Protein AF-A0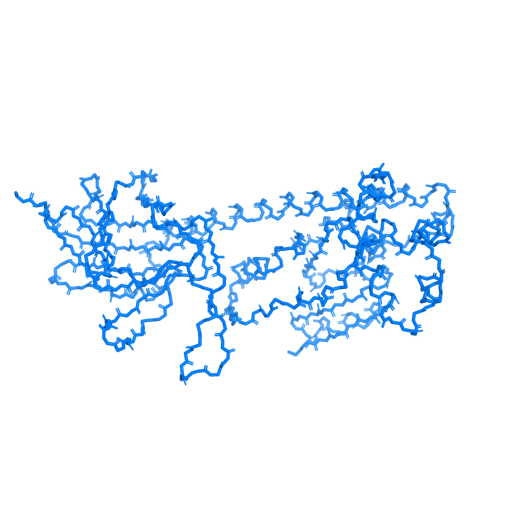A947GKX0-F1 (afdb_monomer_lite)

Secondary structure (DSSP, 8-state):
---EEEE--HHHHHHHHHH-S--EEEE-SSGGGG--SS--EEEE--HHHHHHHHHHHHHH-TTSTTHHHHHHS-HHHHHHH-HHHHTTHHHHHHHHTT-PPPTTTTSTTHHHHHHHHHHHHHHTT-SEEEEGGGHHHHHHHHHHHHT----S-------------HHHHHHHHHHHT-GGGGHHHHHHHHHHHHHHHHHHHHHHHHHHHHHHH-SS-----EEEEEETTEEEEE-SSBPPPEEETTTEEEEEE-SSSEEEEEEE--TTEEEEEEEEEEESSS-GGG-EEEETTT-PBPPEEEEEETTEEEEEEE-TTS-SEEEEEEE-S---EE----TTSTT--EE-SEEEEEEEEEEPP-

pLDDT: mean 77.97, std 17.13, range [30.53, 97.19]

Sequence (362 aa):
MQGDISTSKLADVQRLARTKRFISAHVEGPVLGSVDLFDVACLVREPVDQIVSSFVHILREPTNPLHALVNTLPFDDVFRLAPEWFFNHQSRYLVGAYYSMSPVEACAPNHDRFLYDNLYPAMDRIRWLAPTKDQGDLACFIAIELGLEIETDVPCANVSPLVESANLDSMRDWLRGRPYLYALDSIAHMEATARFQALKTSVLASSMKRNAATKTSRLPAKTAFSQGEQRILLGDSWWPPIVTPGWGIEYRAGPHAVSTVHFRRNRDDRWLAFDVAFVAGNDLNEMKYVLSDDYSYLKFRVQSVDGKVSVWIDLGSASLEGSIVICSPRIYPLSVFNNDYLHSNVRVAFSTGNWRFEPEPQ

Foldseek 3Di:
DEDEDPDADLVVVVVCLVPDPDYDYQHAAQNVQPDPSDAAADAAEDQLVQLLVQLVVLCVDPPDPCNVVSVPDQVVVSCVVCVVSRALVVLCSQQRNRDDDDPVCVDPPNVVVSSVVRSVVSVVSHPAFAYPVCVLVSVVLVCLVVVHDDPNPPDPPPCPPDPPDPSSVVSSVVCVVPCVSHVSSVVSNVVSHVVNVVSVVVSVVVVLVCVVVPPPDDPPFCWQDDDPQKTKTWDPQKDDWDQDPPFGTKIFGDPDQKTKIKIAADPQFFKWKWKWPDFPPDDPVQKWKAWSPPRDTWDKDWDADPNIIMIITTCPVPDNTGMIMIGHPDWDFDQDPDPPDPDDTDTTRTMIHDTDTDGDDD

Radius of gyration: 25.87 Å; chains: 1; bounding box: 64×45×70 Å

Structure (mmCIF, N/CA/C/O backbone):
data_AF-A0A947GKX0-F1
#
_entry.id   AF-A0A947GKX0-F1
#
loop_
_atom_site.group_PDB
_atom_site.id
_atom_site.type_symbol
_atom_site.label_atom_id
_atom_site.label_alt_id
_atom_site.label_comp_id
_atom_site.label_asym_id
_atom_site.label_entity_id
_atom_site.label_seq_id
_atom_site.pdbx_PDB_ins_code
_atom_site.Cartn_x
_atom_site.Cartn_y
_atom_site.Cartn_z
_atom_site.occupancy
_atom_site.B_iso_or_equiv
_atom_site.auth_seq_id
_atom_site.auth_comp_id
_atom_site.auth_asym_id
_atom_site.auth_atom_id
_atom_site.pdbx_PDB_model_num
ATOM 1 N N . MET A 1 1 ? 18.788 -0.236 12.294 1.00 33.50 1 MET A N 1
ATOM 2 C CA . MET A 1 1 ? 19.945 0.041 11.407 1.00 33.50 1 MET A CA 1
ATOM 3 C C . MET A 1 1 ? 19.643 -0.487 10.011 1.00 33.50 1 MET A C 1
ATOM 5 O O . MET A 1 1 ? 19.829 -1.676 9.771 1.00 33.50 1 MET A O 1
ATOM 9 N N . GLN A 1 2 ? 19.137 0.388 9.143 1.00 30.53 2 GLN A N 1
ATOM 10 C CA . GLN A 1 2 ? 18.825 0.132 7.733 1.00 30.53 2 GLN A CA 1
ATOM 11 C C . GLN A 1 2 ? 20.122 -0.125 6.947 1.00 30.53 2 GLN A C 1
ATOM 13 O O . GLN A 1 2 ? 21.142 0.508 7.216 1.00 30.53 2 GLN A O 1
ATOM 18 N N . GLY A 1 3 ? 20.110 -1.103 6.046 1.00 33.06 3 GLY A N 1
ATOM 19 C CA . GLY A 1 3 ? 21.104 -1.232 4.984 1.00 33.06 3 GLY A CA 1
ATOM 20 C C . GLY A 1 3 ? 20.393 -0.922 3.678 1.00 33.06 3 GLY A C 1
ATOM 21 O O . GLY A 1 3 ? 19.357 -1.532 3.428 1.00 33.06 3 GLY A O 1
ATOM 22 N N . ASP A 1 4 ? 20.906 0.049 2.932 1.00 39.59 4 ASP A N 1
ATOM 23 C CA . ASP A 1 4 ? 20.515 0.294 1.548 1.00 39.59 4 ASP A CA 1
ATOM 24 C C . ASP A 1 4 ? 21.414 -0.560 0.655 1.00 39.59 4 ASP A C 1
ATOM 26 O O . ASP A 1 4 ? 22.623 -0.663 0.904 1.00 39.59 4 ASP A O 1
ATOM 30 N N . ILE A 1 5 ? 20.829 -1.226 -0.332 1.00 50.34 5 ILE A N 1
ATOM 31 C CA . ILE A 1 5 ? 21.602 -1.985 -1.300 1.00 50.34 5 ILE A CA 1
ATOM 32 C C . ILE A 1 5 ? 21.024 -1.803 -2.698 1.00 50.34 5 ILE A C 1
ATOM 34 O O . ILE A 1 5 ? 19.880 -2.173 -2.951 1.00 50.34 5 ILE A O 1
ATOM 38 N N . SER A 1 6 ? 21.886 -1.393 -3.620 1.00 55.59 6 SER A N 1
ATOM 39 C CA . SER A 1 6 ? 21.785 -1.745 -5.035 1.00 55.59 6 SER A CA 1
ATOM 40 C C . SER A 1 6 ? 22.816 -2.850 -5.297 1.00 55.59 6 SER A C 1
ATOM 42 O O . SER A 1 6 ? 24.005 -2.564 -5.421 1.00 55.59 6 SER A O 1
ATOM 44 N N . THR A 1 7 ? 22.427 -4.132 -5.243 1.00 55.03 7 THR A N 1
ATOM 45 C CA . THR A 1 7 ? 23.355 -5.269 -5.450 1.00 55.03 7 THR A CA 1
ATOM 46 C C . THR A 1 7 ? 22.713 -6.337 -6.308 1.00 55.03 7 THR A C 1
ATOM 48 O O . THR A 1 7 ? 21.540 -6.667 -6.146 1.00 55.03 7 THR A O 1
ATOM 51 N N . SER A 1 8 ? 23.543 -6.928 -7.158 1.00 59.84 8 SER A N 1
ATOM 52 C CA . SER A 1 8 ? 23.240 -8.111 -7.954 1.00 59.84 8 SER A CA 1
ATOM 53 C C . SER A 1 8 ? 23.848 -9.396 -7.388 1.00 59.84 8 SER A C 1
ATOM 55 O O . SER A 1 8 ? 23.799 -10.453 -8.018 1.00 59.84 8 SER A O 1
ATOM 57 N N . LYS A 1 9 ? 24.445 -9.341 -6.185 1.00 75.44 9 LYS A N 1
ATOM 58 C CA . LYS A 1 9 ? 25.175 -10.469 -5.588 1.00 75.44 9 LYS A CA 1
ATOM 59 C C . LYS A 1 9 ? 24.405 -11.124 -4.445 1.00 75.44 9 LYS A C 1
ATOM 61 O O . LYS A 1 9 ? 24.227 -10.549 -3.372 1.00 75.44 9 LYS A O 1
ATOM 66 N N . LEU A 1 10 ? 24.093 -12.406 -4.627 1.00 75.06 10 LEU A N 1
ATOM 67 C CA . LEU A 1 10 ? 23.471 -13.272 -3.619 1.00 75.06 10 LEU A CA 1
ATOM 68 C C . LEU A 1 10 ? 24.212 -13.289 -2.274 1.00 75.06 10 LEU A C 1
ATOM 70 O O . LEU A 1 10 ? 23.582 -13.250 -1.220 1.00 75.06 10 LEU A O 1
ATOM 74 N N . ALA A 1 11 ? 25.546 -13.295 -2.298 1.00 80.00 11 ALA A N 1
ATOM 75 C CA . ALA A 1 11 ? 26.359 -13.319 -1.082 1.00 80.00 11 ALA A CA 1
ATOM 76 C C . ALA A 1 11 ? 26.146 -12.078 -0.192 1.00 80.00 11 ALA A C 1
ATOM 78 O O . ALA A 1 11 ? 26.164 -12.191 1.036 1.00 80.00 11 ALA A O 1
ATOM 79 N N . ASP A 1 12 ? 25.909 -10.905 -0.788 1.00 78.62 12 ASP A N 1
ATOM 80 C CA . ASP A 1 12 ? 25.655 -9.674 -0.035 1.00 78.62 12 ASP A CA 1
ATOM 81 C C . ASP A 1 12 ? 24.288 -9.704 0.638 1.00 78.62 12 ASP A C 1
ATOM 83 O O . ASP A 1 12 ? 24.177 -9.396 1.828 1.00 78.62 12 ASP A O 1
ATOM 87 N N . VAL A 1 13 ? 23.274 -10.162 -0.095 1.00 74.75 13 VAL A N 1
ATOM 88 C CA . VAL A 1 13 ? 21.921 -10.349 0.431 1.00 74.75 13 VAL A CA 1
ATOM 89 C C . VAL A 1 13 ? 21.920 -11.366 1.577 1.00 74.75 13 VAL A C 1
ATOM 91 O O . VAL A 1 13 ? 21.389 -11.081 2.649 1.00 74.75 13 VAL A O 1
ATOM 94 N N . GLN A 1 14 ? 22.606 -12.504 1.426 1.00 80.56 14 GLN A N 1
ATOM 95 C CA . GLN A 1 14 ? 22.738 -13.511 2.487 1.00 80.56 14 GLN A CA 1
ATOM 96 C C . GLN A 1 14 ? 23.487 -12.988 3.722 1.00 80.56 14 GLN A C 1
ATOM 98 O O . GLN A 1 14 ? 23.108 -13.283 4.857 1.00 80.56 14 GLN A O 1
ATOM 103 N N . ARG A 1 15 ? 24.554 -12.204 3.531 1.00 82.12 15 ARG A N 1
ATOM 104 C CA . ARG A 1 15 ? 25.298 -11.581 4.636 1.00 82.12 15 ARG A CA 1
ATOM 105 C C . ARG A 1 15 ? 24.426 -10.594 5.411 1.00 82.12 15 ARG A C 1
ATOM 107 O O . ARG A 1 15 ? 24.460 -10.580 6.643 1.00 82.12 15 ARG A O 1
ATOM 114 N N . LEU A 1 16 ? 23.648 -9.774 4.708 1.00 75.81 16 LEU A N 1
ATOM 115 C CA . LEU A 1 16 ? 22.770 -8.793 5.340 1.00 75.81 16 LEU A CA 1
ATOM 116 C C . LEU A 1 16 ? 21.584 -9.461 6.027 1.00 75.81 16 LEU A C 1
ATOM 118 O O . LEU A 1 16 ? 21.293 -9.103 7.163 1.00 75.81 16 LEU A O 1
ATOM 122 N N . ALA A 1 17 ? 21.010 -10.508 5.439 1.00 74.94 17 ALA A N 1
ATOM 123 C CA . ALA A 1 17 ? 19.963 -11.311 6.072 1.00 74.94 17 ALA A CA 1
ATOM 124 C C . ALA A 1 17 ? 20.382 -11.885 7.434 1.00 74.94 17 ALA A C 1
ATOM 126 O O . ALA A 1 17 ? 19.580 -11.963 8.357 1.00 74.94 17 ALA A O 1
ATOM 127 N N . ARG A 1 18 ? 21.662 -12.245 7.596 1.00 79.62 18 ARG A N 1
ATOM 128 C CA . ARG A 1 18 ? 22.196 -12.752 8.873 1.00 79.62 18 ARG A CA 1
ATOM 129 C C . ARG A 1 18 ? 22.409 -11.671 9.933 1.00 79.62 18 ARG A C 1
ATOM 131 O O . ARG A 1 18 ? 22.554 -11.998 11.105 1.00 79.62 18 ARG A O 1
ATOM 138 N N . THR A 1 19 ? 22.506 -10.404 9.536 1.00 76.44 19 THR A N 1
ATOM 139 C CA . THR A 1 19 ? 22.972 -9.312 10.412 1.00 76.44 19 THR A CA 1
ATOM 140 C C . THR A 1 19 ? 21.963 -8.182 10.583 1.00 76.44 19 THR A C 1
ATOM 142 O O . THR A 1 19 ? 22.118 -7.348 11.478 1.00 76.44 19 THR A O 1
ATOM 145 N N . LYS A 1 20 ? 20.925 -8.132 9.747 1.00 75.25 20 LYS A N 1
ATOM 146 C CA . LYS A 1 20 ? 19.902 -7.089 9.724 1.00 75.25 20 LYS A CA 1
ATOM 147 C C . LYS A 1 20 ? 18.525 -7.713 9.895 1.00 75.25 20 LYS A C 1
ATOM 149 O O . LYS A 1 20 ? 18.245 -8.780 9.371 1.00 75.25 20 LYS A O 1
ATOM 154 N N . ARG A 1 21 ? 17.659 -7.003 10.618 1.00 70.31 21 ARG A N 1
ATOM 155 C CA . ARG A 1 21 ? 16.241 -7.366 10.787 1.00 70.31 21 ARG A CA 1
ATOM 156 C C . ARG A 1 21 ? 15.341 -6.794 9.687 1.00 70.31 21 ARG A C 1
ATOM 158 O O . ARG A 1 21 ? 14.206 -7.221 9.559 1.00 70.31 21 ARG A O 1
ATOM 165 N N . PHE A 1 22 ? 15.842 -5.816 8.932 1.00 75.38 22 PHE A N 1
ATOM 166 C CA . PHE A 1 22 ? 15.149 -5.168 7.823 1.00 75.38 22 PHE A CA 1
ATOM 167 C C . PHE A 1 22 ? 16.173 -4.696 6.789 1.00 75.38 22 PHE A C 1
ATOM 169 O O . PHE A 1 22 ? 17.228 -4.167 7.160 1.00 75.38 22 PHE A O 1
ATOM 176 N N . ILE A 1 23 ? 15.857 -4.890 5.511 1.00 76.94 23 ILE A N 1
ATOM 177 C CA . ILE A 1 23 ? 16.689 -4.509 4.369 1.00 76.94 23 ILE A CA 1
ATOM 178 C C . ILE A 1 23 ? 15.779 -3.775 3.386 1.00 76.94 23 ILE A C 1
ATOM 180 O O . ILE A 1 23 ? 14.746 -4.308 2.994 1.00 76.94 23 ILE A O 1
ATOM 184 N N . SER A 1 24 ? 16.169 -2.561 3.004 1.00 79.06 24 SER A N 1
ATOM 185 C CA . SER A 1 24 ? 15.556 -1.839 1.891 1.00 79.06 24 SER A CA 1
ATOM 186 C C . SER A 1 24 ? 16.533 -1.921 0.735 1.00 79.06 24 SER A C 1
ATOM 188 O O . SER A 1 24 ? 17.707 -1.618 0.928 1.00 79.06 24 SER A O 1
ATOM 190 N N . ALA A 1 25 ? 16.091 -2.370 -0.431 1.00 73.25 25 ALA A N 1
ATOM 191 C CA . ALA A 1 25 ? 17.005 -2.579 -1.540 1.00 73.25 25 ALA A CA 1
ATOM 192 C C . ALA A 1 25 ? 16.339 -2.347 -2.889 1.00 73.25 25 ALA A C 1
ATOM 194 O O . ALA A 1 25 ? 15.185 -2.716 -3.114 1.00 73.25 25 ALA A O 1
ATOM 195 N N . HIS A 1 26 ? 17.147 -1.814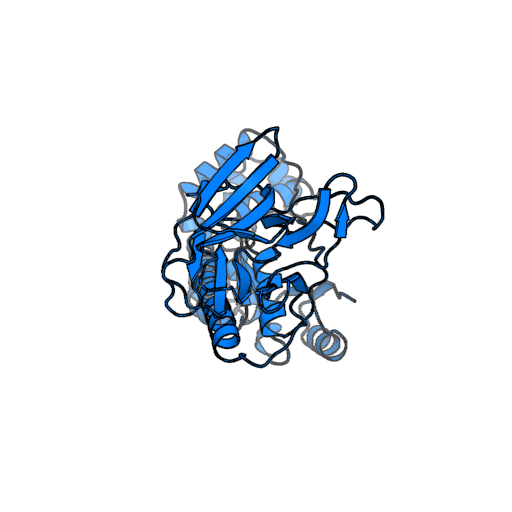 -3.793 1.00 74.69 26 HIS A N 1
ATOM 196 C CA . HIS A 1 26 ? 16.965 -1.915 -5.223 1.00 74.69 26 HIS A CA 1
ATOM 197 C C . HIS A 1 26 ? 17.652 -3.215 -5.682 1.00 74.69 26 HIS A C 1
ATOM 199 O O . HIS A 1 26 ? 18.868 -3.274 -5.857 1.00 74.69 26 HIS A O 1
ATOM 205 N N . VAL A 1 27 ? 16.880 -4.295 -5.831 1.00 74.31 27 VAL A N 1
ATOM 206 C CA . VAL A 1 27 ? 17.418 -5.593 -6.263 1.00 74.31 27 VAL A CA 1
ATOM 207 C C . VAL A 1 27 ? 17.618 -5.626 -7.776 1.00 74.31 27 VAL A C 1
ATOM 209 O O . VAL A 1 27 ? 16.665 -5.507 -8.540 1.00 74.31 27 VAL A O 1
ATOM 212 N N . GLU A 1 28 ? 18.855 -5.861 -8.211 1.00 71.31 28 GLU A N 1
ATOM 213 C CA . GLU A 1 28 ? 19.185 -6.057 -9.623 1.00 71.31 28 GLU A CA 1
ATOM 214 C C . GLU A 1 28 ? 19.490 -7.529 -9.912 1.00 71.31 28 GLU A C 1
ATOM 216 O O . GLU A 1 28 ? 20.387 -8.122 -9.317 1.00 71.31 28 GLU A O 1
ATOM 221 N N . GLY A 1 29 ? 18.780 -8.124 -10.868 1.00 77.88 29 GLY A N 1
ATOM 222 C CA . GLY A 1 29 ? 18.968 -9.530 -11.228 1.00 77.88 29 GLY A CA 1
ATOM 223 C C . GLY A 1 29 ? 18.368 -10.518 -10.215 1.00 77.88 29 GLY A C 1
ATOM 224 O O . GLY A 1 29 ? 17.800 -10.108 -9.203 1.00 77.88 29 GLY A O 1
ATOM 225 N N . PRO A 1 30 ? 18.476 -11.834 -10.479 1.00 85.75 30 PRO A N 1
ATOM 226 C CA . PRO A 1 30 ? 17.625 -12.894 -9.912 1.00 85.75 30 PRO A CA 1
ATOM 227 C C . PRO A 1 30 ? 18.004 -13.289 -8.475 1.00 85.75 30 PRO A C 1
ATOM 229 O O . PRO A 1 30 ? 18.021 -14.465 -8.105 1.00 85.75 30 PRO A O 1
ATOM 232 N N . VAL A 1 31 ? 18.378 -12.313 -7.653 1.00 83.81 31 VAL A N 1
ATOM 233 C CA . VAL A 1 31 ? 18.968 -12.533 -6.334 1.00 83.81 31 VAL A CA 1
ATOM 234 C C . VAL A 1 31 ? 17.953 -13.111 -5.349 1.00 83.81 31 VAL A C 1
ATOM 236 O O . VAL A 1 31 ? 18.324 -13.930 -4.511 1.00 83.81 31 VAL A O 1
ATOM 239 N N . LEU A 1 32 ? 16.673 -12.750 -5.471 1.00 86.38 32 LEU A N 1
ATOM 240 C CA . LEU A 1 32 ? 15.597 -13.282 -4.630 1.00 86.38 32 LEU A CA 1
ATOM 241 C C . LEU A 1 32 ? 15.143 -14.680 -5.074 1.00 86.38 32 LEU A C 1
ATOM 243 O O . LEU A 1 32 ? 14.496 -15.391 -4.312 1.00 86.38 32 LEU A O 1
ATOM 247 N N . GLY A 1 33 ? 15.514 -15.118 -6.282 1.00 83.88 33 GLY A N 1
ATOM 248 C CA . GLY A 1 33 ? 15.145 -16.432 -6.817 1.00 83.88 33 GLY A CA 1
ATOM 249 C C . GLY A 1 33 ? 15.661 -17.608 -5.980 1.00 83.88 33 GLY A C 1
ATOM 250 O O . GLY A 1 33 ? 15.051 -18.677 -5.984 1.00 83.88 33 GLY A O 1
ATOM 251 N N . SER A 1 34 ? 16.763 -17.398 -5.253 1.00 78.75 34 SER A N 1
ATOM 252 C CA . SER A 1 34 ? 17.473 -18.420 -4.467 1.00 78.75 34 SER A CA 1
ATOM 253 C C . SER A 1 34 ? 17.471 -18.150 -2.956 1.00 78.75 34 SER A C 1
ATOM 255 O O . SER A 1 34 ? 18.288 -18.733 -2.238 1.00 78.75 34 SER A O 1
ATOM 257 N N . VAL A 1 35 ? 16.634 -17.229 -2.463 1.00 71.56 35 VAL A N 1
ATOM 258 C CA . VAL A 1 35 ? 16.636 -16.836 -1.048 1.00 71.56 35 VAL A CA 1
ATOM 259 C C . VAL A 1 35 ? 15.265 -17.006 -0.410 1.00 71.56 35 VAL A C 1
ATOM 261 O O . VAL A 1 35 ? 14.365 -16.222 -0.671 1.00 71.56 35 VAL A O 1
ATOM 264 N N . ASP A 1 36 ? 15.181 -17.949 0.530 1.00 73.94 36 ASP A N 1
ATOM 265 C CA . ASP A 1 36 ? 13.985 -18.204 1.351 1.00 73.94 36 ASP A CA 1
ATOM 266 C C . ASP A 1 36 ? 14.158 -17.715 2.806 1.00 73.94 36 ASP A C 1
ATOM 268 O O . ASP A 1 36 ? 13.463 -18.147 3.722 1.00 73.94 36 ASP A O 1
ATOM 272 N N . LEU A 1 37 ? 15.153 -16.856 3.062 1.00 72.75 37 LEU A N 1
ATOM 273 C CA . LEU A 1 37 ? 15.562 -16.470 4.422 1.00 72.75 37 LEU A CA 1
ATOM 274 C C . LEU A 1 37 ? 14.777 -15.288 5.007 1.00 72.75 37 LEU A C 1
ATOM 276 O O . LEU A 1 37 ? 14.935 -14.995 6.192 1.00 72.75 37 LEU A O 1
ATOM 280 N N . PHE A 1 38 ? 13.989 -14.577 4.202 1.00 78.94 38 PHE A N 1
ATOM 281 C CA . PHE A 1 38 ? 13.230 -13.410 4.643 1.00 78.94 38 PHE A CA 1
ATOM 282 C C . PHE A 1 38 ? 11.925 -13.275 3.870 1.00 78.94 38 PHE A C 1
ATOM 284 O O . PHE A 1 38 ? 11.845 -13.590 2.685 1.00 78.94 38 PHE A O 1
ATOM 291 N N . ASP A 1 39 ? 10.919 -12.750 4.561 1.00 87.75 39 ASP A N 1
ATOM 292 C CA . ASP A 1 39 ? 9.680 -12.317 3.938 1.00 87.75 39 ASP A CA 1
ATOM 293 C C . ASP A 1 39 ? 9.922 -11.052 3.108 1.00 87.75 39 ASP A C 1
ATOM 295 O O . ASP A 1 39 ? 10.603 -10.120 3.547 1.00 87.75 39 ASP A O 1
ATOM 299 N N . VAL A 1 40 ? 9.334 -11.003 1.914 1.00 89.75 40 VAL A N 1
ATOM 300 C CA . VAL A 1 40 ? 9.461 -9.859 1.006 1.00 89.75 40 VAL A CA 1
ATOM 301 C C . VAL A 1 40 ? 8.218 -8.980 1.094 1.00 89.75 40 VAL A C 1
ATOM 303 O O . VAL A 1 40 ? 7.090 -9.456 0.939 1.00 89.75 40 VAL A O 1
ATOM 306 N N . ALA A 1 41 ? 8.442 -7.682 1.300 1.00 91.19 41 ALA A N 1
ATOM 307 C CA . ALA A 1 41 ? 7.448 -6.636 1.101 1.00 91.19 41 ALA A CA 1
ATOM 308 C C . ALA A 1 41 ? 7.775 -5.856 -0.180 1.00 91.19 41 ALA A C 1
ATOM 310 O O . ALA A 1 41 ? 8.928 -5.489 -0.403 1.00 91.19 41 ALA A O 1
ATOM 311 N N . CYS A 1 42 ? 6.774 -5.587 -1.013 1.00 93.56 42 CYS A N 1
ATOM 312 C CA . CYS A 1 42 ? 6.937 -4.870 -2.273 1.00 93.56 42 CYS A CA 1
ATOM 313 C C . CYS A 1 42 ? 5.828 -3.829 -2.458 1.00 93.56 42 CYS A C 1
ATOM 315 O O . CYS A 1 42 ? 4.654 -4.088 -2.178 1.00 93.56 42 CYS A O 1
ATOM 317 N N . LEU A 1 43 ? 6.219 -2.651 -2.948 1.00 93.12 43 LEU A N 1
ATOM 318 C CA . LEU A 1 43 ? 5.316 -1.564 -3.300 1.00 93.12 43 LEU A CA 1
ATOM 319 C C . LEU A 1 43 ? 5.250 -1.415 -4.820 1.00 93.12 43 LEU A C 1
ATOM 321 O O . LEU A 1 43 ? 6.286 -1.352 -5.476 1.00 93.12 43 LEU A O 1
ATOM 325 N N . VAL A 1 44 ? 4.036 -1.302 -5.355 1.00 95.06 44 VAL A N 1
ATOM 326 C CA . VAL A 1 44 ? 3.782 -1.090 -6.788 1.00 95.06 44 VAL A CA 1
ATOM 327 C C . VAL A 1 44 ? 3.021 0.218 -6.975 1.00 95.06 44 VAL A C 1
ATOM 329 O O . VAL A 1 44 ? 1.969 0.437 -6.381 1.00 95.06 44 VAL A O 1
ATOM 332 N N . ARG A 1 45 ? 3.522 1.127 -7.798 1.00 94.75 45 ARG A N 1
ATOM 333 C CA . ARG A 1 45 ? 2.855 2.399 -8.082 1.00 94.75 45 ARG A CA 1
ATOM 334 C C . ARG A 1 45 ? 1.914 2.264 -9.276 1.00 94.75 45 ARG A C 1
ATOM 336 O O . ARG A 1 45 ? 2.105 1.403 -10.134 1.00 94.75 45 ARG A O 1
ATOM 343 N N . GLU A 1 46 ? 0.898 3.123 -9.333 1.00 95.88 46 GLU A N 1
ATOM 344 C CA . GLU A 1 46 ? 0.062 3.257 -10.528 1.00 95.88 46 GLU A CA 1
ATOM 345 C C . GLU A 1 46 ? 0.970 3.523 -11.754 1.00 95.88 46 GLU A C 1
ATOM 347 O O . GLU A 1 46 ? 1.877 4.357 -11.650 1.00 95.88 46 GLU A O 1
ATOM 352 N N . PRO A 1 47 ? 0.810 2.788 -12.873 1.00 96.25 47 PRO A N 1
ATOM 353 C CA . PRO A 1 47 ? 1.787 2.805 -13.964 1.00 96.25 47 PRO A CA 1
ATOM 354 C C . PRO A 1 47 ? 2.045 4.179 -14.587 1.00 96.25 47 PRO A C 1
ATOM 356 O O . PRO A 1 47 ? 3.201 4.522 -14.836 1.00 96.25 47 PRO A O 1
ATOM 359 N N . VAL A 1 48 ? 1.005 4.984 -14.823 1.00 95.56 48 VAL A N 1
ATOM 360 C CA . VAL A 1 48 ? 1.161 6.329 -15.396 1.00 95.56 48 VAL A CA 1
ATOM 361 C C . VAL A 1 48 ? 1.919 7.222 -14.421 1.00 95.56 48 VAL A C 1
ATOM 363 O O . VAL A 1 48 ? 2.884 7.881 -14.810 1.00 95.56 48 VAL A O 1
ATOM 366 N N . ASP A 1 49 ? 1.545 7.203 -13.142 1.00 93.56 49 ASP A N 1
ATOM 367 C CA . ASP A 1 49 ? 2.237 7.969 -12.107 1.00 93.56 49 ASP A CA 1
ATOM 368 C C . ASP A 1 49 ? 3.693 7.525 -11.929 1.00 93.56 49 ASP A C 1
ATOM 370 O O . ASP A 1 49 ? 4.557 8.364 -11.665 1.00 93.56 49 ASP A O 1
ATOM 374 N N . GLN A 1 50 ? 3.987 6.232 -12.087 1.00 94.44 50 GLN A N 1
ATOM 375 C CA . GLN A 1 50 ? 5.353 5.715 -12.064 1.00 94.44 50 GLN A CA 1
ATOM 376 C C . GLN A 1 50 ? 6.167 6.229 -13.252 1.00 94.44 50 GLN A C 1
ATOM 378 O O . GLN A 1 50 ? 7.259 6.753 -13.045 1.00 94.44 50 GLN A O 1
ATOM 383 N N . ILE A 1 51 ? 5.634 6.136 -14.474 1.00 95.00 51 ILE A N 1
ATOM 384 C CA . ILE A 1 51 ? 6.308 6.603 -15.696 1.00 95.00 51 ILE A CA 1
ATOM 385 C C . ILE A 1 51 ? 6.605 8.102 -15.607 1.00 95.00 51 ILE A C 1
ATOM 387 O O . ILE A 1 51 ? 7.740 8.526 -15.830 1.00 95.00 51 ILE A O 1
ATOM 391 N N . VAL A 1 52 ? 5.604 8.900 -15.223 1.00 93.25 52 VAL A N 1
ATOM 392 C CA . VAL A 1 52 ? 5.751 10.351 -15.042 1.00 93.25 52 VAL A CA 1
ATOM 393 C C . VAL A 1 52 ? 6.788 10.652 -13.959 1.00 93.25 52 VAL A C 1
ATOM 395 O O . VAL A 1 52 ? 7.642 11.519 -14.139 1.00 93.25 52 VAL A O 1
ATOM 398 N N . SER A 1 53 ? 6.755 9.921 -12.842 1.00 89.69 53 SER A N 1
ATOM 399 C CA . SER A 1 53 ? 7.727 10.093 -11.761 1.00 89.69 53 SER A CA 1
ATOM 400 C C . SER A 1 53 ? 9.152 9.768 -12.211 1.00 89.69 53 SER A C 1
ATOM 402 O O . SER A 1 53 ? 10.061 10.525 -11.876 1.00 89.69 53 SER A O 1
ATOM 404 N N . SER A 1 54 ? 9.355 8.694 -12.980 1.00 90.38 54 SER A N 1
ATOM 405 C CA . SER A 1 54 ? 10.663 8.333 -13.540 1.00 90.38 54 SER A CA 1
ATOM 406 C C . SER A 1 54 ? 11.170 9.392 -14.516 1.00 90.38 54 SER A C 1
ATOM 408 O O . SER A 1 54 ? 12.325 9.801 -14.426 1.00 90.38 54 SER A O 1
ATOM 410 N N . PHE A 1 55 ? 10.305 9.906 -15.396 1.00 91.88 55 PHE A N 1
ATOM 411 C CA . PHE A 1 55 ? 10.653 10.992 -16.317 1.00 91.88 55 PHE A CA 1
ATOM 412 C C . PHE A 1 55 ? 11.126 12.240 -15.565 1.00 91.88 55 PHE A C 1
ATOM 414 O O . PHE A 1 55 ? 12.193 12.782 -15.850 1.00 91.88 55 PHE A O 1
ATOM 421 N N . VAL A 1 56 ? 10.365 12.668 -14.553 1.00 89.94 56 VAL A N 1
ATOM 422 C CA . VAL A 1 56 ? 10.712 13.832 -13.727 1.00 89.94 56 VAL A CA 1
ATOM 423 C C . VAL A 1 56 ? 11.994 13.594 -12.923 1.00 89.94 56 VAL A C 1
ATOM 425 O O . VAL A 1 56 ? 12.757 14.536 -12.717 1.00 89.94 56 VAL A O 1
ATOM 428 N N . HIS A 1 57 ? 12.252 12.363 -12.478 1.00 87.12 57 HIS A N 1
ATOM 429 C CA . HIS A 1 57 ? 13.494 12.021 -11.785 1.00 87.12 57 HIS A CA 1
ATOM 430 C C . HIS A 1 57 ? 14.709 12.172 -12.710 1.00 87.12 57 HIS A C 1
ATOM 432 O O . HIS A 1 57 ? 15.637 12.898 -12.366 1.00 87.12 57 HIS A O 1
ATOM 438 N N . ILE A 1 58 ? 14.653 11.602 -13.920 1.00 85.81 58 ILE A N 1
ATOM 439 C CA . ILE A 1 58 ? 15.719 11.725 -14.932 1.00 85.81 58 ILE A CA 1
ATOM 440 C C . ILE A 1 58 ? 15.951 13.195 -15.309 1.00 85.81 58 ILE A C 1
ATOM 442 O O . ILE A 1 58 ? 17.092 13.650 -15.407 1.00 85.81 58 ILE A O 1
ATOM 446 N N . LEU A 1 59 ? 14.876 13.976 -15.460 1.00 84.94 59 LEU A N 1
ATOM 447 C CA . LEU A 1 59 ? 14.964 15.410 -15.748 1.00 84.94 59 LEU A CA 1
ATOM 448 C C . LEU A 1 59 ? 15.733 16.183 -14.660 1.00 84.94 59 LEU A C 1
ATOM 450 O O . LEU A 1 59 ? 16.357 17.198 -14.953 1.00 84.94 59 LEU A O 1
ATOM 454 N N . ARG A 1 60 ? 15.712 15.714 -13.408 1.00 84.31 60 ARG A N 1
ATOM 455 C CA . ARG A 1 60 ? 16.399 16.344 -12.266 1.00 84.31 60 ARG A CA 1
ATOM 456 C C . ARG A 1 60 ? 17.780 15.770 -11.976 1.00 84.31 60 ARG A C 1
ATOM 458 O O . ARG A 1 60 ? 18.460 16.299 -11.101 1.00 84.31 60 ARG A O 1
ATOM 465 N N . GLU A 1 61 ? 18.185 14.713 -12.671 1.00 82.94 61 GLU A N 1
ATOM 466 C CA . GLU A 1 61 ? 19.418 13.978 -12.406 1.00 82.94 61 GLU A CA 1
ATOM 467 C C . GLU A 1 61 ? 20.388 14.106 -13.596 1.00 82.94 61 GLU A C 1
ATOM 469 O O . GLU A 1 61 ? 20.373 13.264 -14.493 1.00 82.94 61 GLU A O 1
ATOM 474 N N . PRO A 1 62 ? 21.264 15.132 -13.631 1.00 83.19 62 PRO A N 1
ATOM 475 C CA . PRO A 1 62 ? 22.191 15.350 -14.746 1.00 83.19 62 PRO A CA 1
ATOM 476 C C . PRO A 1 62 ? 23.155 14.195 -15.022 1.00 83.19 62 PRO A C 1
ATOM 478 O O . PRO A 1 62 ? 23.678 14.077 -16.127 1.00 83.19 62 PRO A O 1
ATOM 481 N N . THR A 1 63 ? 23.413 13.354 -14.020 1.00 84.00 63 THR A N 1
ATOM 482 C CA . THR A 1 63 ? 24.267 12.165 -14.130 1.00 84.00 63 THR A CA 1
ATOM 483 C C . THR A 1 63 ? 23.576 10.990 -14.813 1.00 84.00 63 THR A C 1
ATOM 485 O O . THR A 1 63 ? 24.249 10.035 -15.197 1.00 84.00 63 THR A O 1
ATOM 488 N N . ASN A 1 64 ? 22.252 11.039 -14.977 1.00 81.12 64 ASN A N 1
ATOM 489 C CA . ASN A 1 64 ? 21.502 9.982 -15.628 1.00 81.12 64 ASN A CA 1
ATOM 490 C C . ASN A 1 64 ? 21.822 9.943 -17.138 1.00 81.12 64 ASN A C 1
ATOM 492 O O . ASN A 1 64 ? 21.748 10.987 -17.793 1.00 81.12 64 ASN A O 1
ATOM 496 N N . PRO A 1 65 ? 22.114 8.772 -17.739 1.00 83.06 65 PRO A N 1
ATOM 497 C CA . PRO A 1 65 ? 22.418 8.667 -19.170 1.00 83.06 65 PRO A CA 1
ATOM 498 C C . PRO A 1 65 ? 21.321 9.219 -20.092 1.00 83.06 65 PRO A C 1
ATOM 500 O O . PRO A 1 65 ? 21.613 9.665 -21.201 1.00 83.06 65 PRO A O 1
ATOM 503 N N . LEU A 1 66 ? 20.064 9.218 -19.635 1.00 81.44 66 LEU A N 1
ATOM 504 C CA . LEU A 1 66 ? 18.928 9.745 -20.388 1.00 81.44 66 LEU A CA 1
ATOM 505 C C . LEU A 1 66 ? 18.641 11.227 -20.131 1.00 81.44 66 LEU A C 1
ATOM 507 O O . LEU A 1 66 ? 17.745 11.781 -20.768 1.00 81.44 66 LEU A O 1
ATOM 511 N N . HIS A 1 67 ? 19.384 11.895 -19.245 1.00 81.12 67 HIS A N 1
ATOM 512 C CA . HIS A 1 67 ? 19.123 13.289 -18.887 1.00 81.12 67 HIS A CA 1
ATOM 513 C C . HIS A 1 67 ? 19.118 14.215 -20.108 1.00 81.12 67 HIS A C 1
ATOM 515 O O . HIS A 1 67 ? 18.176 14.979 -20.310 1.00 81.12 67 HIS A O 1
ATOM 521 N N . ALA A 1 68 ? 20.141 14.108 -20.962 1.00 82.56 68 ALA A N 1
ATOM 522 C CA . ALA A 1 68 ? 20.247 14.920 -22.173 1.00 82.56 68 ALA A CA 1
ATOM 523 C C . ALA A 1 68 ? 19.064 14.689 -23.128 1.00 82.56 68 ALA A C 1
ATOM 525 O O . ALA A 1 68 ? 18.546 15.640 -23.711 1.00 82.56 68 ALA A O 1
ATOM 526 N N . LEU A 1 69 ? 18.607 13.438 -23.246 1.00 80.88 69 LEU A N 1
ATOM 527 C CA . LEU A 1 69 ? 17.464 13.065 -24.077 1.00 80.88 69 LEU A CA 1
ATOM 528 C C . LEU A 1 69 ? 16.169 13.696 -23.546 1.00 80.88 69 LEU A C 1
ATOM 530 O O . LEU A 1 69 ? 15.474 14.392 -24.282 1.00 80.88 69 LEU A O 1
ATOM 534 N N . VAL A 1 70 ? 15.893 13.496 -22.253 1.00 83.81 70 VAL A N 1
ATOM 535 C CA . VAL A 1 70 ? 14.694 13.978 -21.547 1.00 83.81 70 VAL A CA 1
ATOM 536 C C . VAL A 1 70 ? 14.600 15.507 -21.521 1.00 83.81 70 VAL A C 1
ATOM 538 O O . VAL A 1 70 ? 13.501 16.052 -21.546 1.00 83.81 70 VAL A O 1
ATOM 541 N N . ASN A 1 71 ? 15.738 16.204 -21.486 1.00 83.38 71 ASN A N 1
ATOM 542 C CA . ASN A 1 71 ? 15.792 17.667 -21.436 1.00 83.38 71 ASN A CA 1
ATOM 543 C C . ASN A 1 71 ? 15.678 18.322 -22.831 1.00 83.38 71 ASN A C 1
ATOM 545 O O . ASN A 1 71 ? 15.278 19.476 -22.947 1.00 83.38 71 ASN A O 1
ATOM 549 N N . THR A 1 72 ? 16.017 17.597 -23.903 1.00 84.50 72 THR A N 1
ATOM 550 C CA . THR A 1 72 ? 16.098 18.172 -25.261 1.00 84.50 72 THR A CA 1
ATOM 551 C C . THR A 1 72 ? 14.872 17.869 -26.119 1.00 84.50 72 THR A C 1
ATOM 553 O O . THR A 1 72 ? 14.517 18.671 -26.982 1.00 84.50 72 THR A O 1
ATOM 556 N N . LEU A 1 73 ? 14.238 16.711 -25.925 1.00 82.31 73 LEU A N 1
ATOM 557 C CA . LEU A 1 73 ? 13.158 16.237 -26.790 1.00 82.31 73 LEU A CA 1
ATOM 558 C C . LEU A 1 73 ? 11.775 16.348 -26.126 1.00 82.31 73 LEU A C 1
ATOM 560 O O . LEU A 1 73 ? 11.669 16.274 -24.899 1.00 82.31 73 LEU A O 1
ATOM 564 N N . PRO A 1 74 ? 10.693 16.455 -26.922 1.00 87.31 74 PRO A N 1
ATOM 565 C CA . PRO A 1 74 ? 9.335 16.212 -26.444 1.00 87.31 74 PRO A CA 1
ATOM 566 C C . PRO A 1 74 ? 9.196 14.822 -25.806 1.00 87.31 74 PRO A C 1
ATOM 568 O O . PRO A 1 74 ? 9.850 13.864 -26.225 1.00 87.31 74 PRO A O 1
ATOM 571 N N . PHE A 1 75 ? 8.327 14.690 -24.798 1.00 89.62 75 PHE A N 1
ATOM 572 C CA . PHE A 1 75 ? 8.230 13.452 -24.013 1.00 89.62 75 PHE A CA 1
ATOM 573 C C . PHE A 1 75 ? 7.856 12.223 -24.856 1.00 89.62 75 PHE A C 1
ATOM 575 O O . PHE A 1 75 ? 8.286 11.112 -24.554 1.00 89.62 75 PHE A O 1
ATOM 582 N N . ASP A 1 76 ? 7.060 12.394 -25.910 1.00 89.44 76 ASP A N 1
ATOM 583 C CA . ASP A 1 76 ? 6.610 11.299 -26.763 1.00 89.44 76 ASP A CA 1
ATOM 584 C C . ASP A 1 76 ? 7.737 10.765 -27.654 1.00 89.44 76 ASP A C 1
ATOM 586 O O . ASP A 1 76 ? 7.808 9.557 -27.895 1.00 89.44 76 ASP A O 1
ATOM 590 N N . ASP A 1 77 ? 8.664 11.629 -28.071 1.00 84.75 77 ASP A N 1
ATOM 591 C CA . ASP A 1 77 ? 9.886 11.216 -28.761 1.00 84.75 77 ASP A CA 1
ATOM 592 C C . ASP A 1 77 ? 10.860 10.517 -27.806 1.00 84.75 77 ASP A C 1
ATOM 594 O O . ASP A 1 77 ? 11.427 9.484 -28.164 1.00 84.75 77 ASP A O 1
ATOM 598 N N . VAL A 1 78 ? 10.993 10.998 -26.563 1.00 85.38 78 VAL A N 1
ATOM 599 C CA . VAL A 1 78 ? 11.769 10.306 -25.514 1.00 85.38 78 VAL A CA 1
ATOM 600 C C . VAL A 1 78 ? 11.241 8.885 -25.309 1.00 85.38 78 VAL A C 1
ATOM 602 O O . VAL A 1 78 ? 12.009 7.925 -25.346 1.00 85.38 78 VAL A O 1
ATOM 605 N N . PHE A 1 79 ? 9.926 8.734 -25.135 1.00 86.69 79 PHE A N 1
ATOM 606 C CA . PHE A 1 79 ? 9.289 7.432 -24.940 1.00 86.69 79 PHE A CA 1
ATOM 607 C C . PHE A 1 79 ? 9.420 6.505 -26.151 1.00 86.69 79 PHE A C 1
ATOM 609 O O . PHE A 1 79 ? 9.463 5.288 -25.981 1.00 86.69 79 PHE A O 1
ATOM 616 N N . ARG A 1 80 ? 9.502 7.053 -27.369 1.00 80.81 80 ARG A N 1
ATOM 617 C CA . ARG A 1 80 ? 9.751 6.269 -28.586 1.00 80.81 80 ARG A CA 1
ATOM 618 C C . ARG A 1 80 ? 11.206 5.803 -28.691 1.00 80.81 80 ARG A C 1
ATOM 620 O O . ARG A 1 80 ? 11.442 4.724 -29.224 1.00 80.81 80 ARG A O 1
ATOM 627 N N . LEU A 1 81 ? 12.156 6.609 -28.217 1.00 80.06 81 LEU A N 1
ATOM 628 C CA . LEU A 1 81 ? 13.595 6.344 -28.329 1.00 80.06 81 LEU A CA 1
ATOM 629 C C . LEU A 1 81 ? 14.158 5.485 -27.193 1.00 80.06 81 LEU A C 1
ATOM 631 O O . LEU A 1 81 ? 15.132 4.776 -27.421 1.00 80.06 81 LEU A O 1
ATOM 635 N N . ALA A 1 82 ? 13.561 5.546 -26.003 1.00 80.81 82 ALA A N 1
ATOM 636 C CA . ALA A 1 82 ? 13.981 4.774 -24.832 1.00 80.81 82 ALA A CA 1
ATOM 637 C C . ALA A 1 82 ? 12.793 4.063 -24.143 1.00 80.81 82 ALA A C 1
ATOM 639 O O . ALA A 1 82 ? 12.602 4.217 -22.931 1.00 80.81 82 ALA A O 1
ATOM 640 N N . PRO A 1 83 ? 11.947 3.312 -24.877 1.00 80.12 83 PRO A N 1
ATOM 641 C CA . PRO A 1 83 ? 10.756 2.672 -24.312 1.00 80.12 83 PRO A CA 1
ATOM 642 C C . PRO A 1 83 ? 11.094 1.735 -23.144 1.00 80.12 83 PRO A C 1
ATOM 644 O O . PRO A 1 83 ? 10.369 1.674 -22.149 1.00 80.12 83 PRO A O 1
ATOM 647 N N . GLU A 1 84 ? 12.239 1.062 -23.212 1.00 78.81 84 GLU A N 1
ATOM 648 C CA . GLU A 1 84 ? 12.767 0.175 -22.185 1.00 78.81 84 GLU A CA 1
ATOM 649 C C . GLU A 1 84 ? 13.213 0.898 -20.907 1.00 78.81 84 GLU A C 1
ATOM 651 O O . GLU A 1 84 ? 13.554 0.245 -19.932 1.00 78.81 84 GLU A O 1
ATOM 656 N N . TRP A 1 85 ? 13.187 2.218 -20.816 1.00 81.50 85 TRP A N 1
ATOM 657 C CA . TRP A 1 85 ? 13.437 2.888 -19.533 1.00 81.50 85 TRP A CA 1
ATOM 658 C C . TRP A 1 85 ? 12.157 3.210 -18.773 1.00 81.50 85 TRP A C 1
ATOM 660 O O . TRP A 1 85 ? 12.171 3.299 -17.547 1.00 81.50 85 TRP A O 1
ATOM 670 N N . PHE A 1 86 ? 11.035 3.307 -19.484 1.00 86.31 86 PHE A N 1
ATOM 671 C CA . PHE A 1 86 ? 9.778 3.790 -18.920 1.00 86.31 86 PHE A CA 1
ATOM 672 C C . PHE A 1 86 ? 8.722 2.692 -18.809 1.00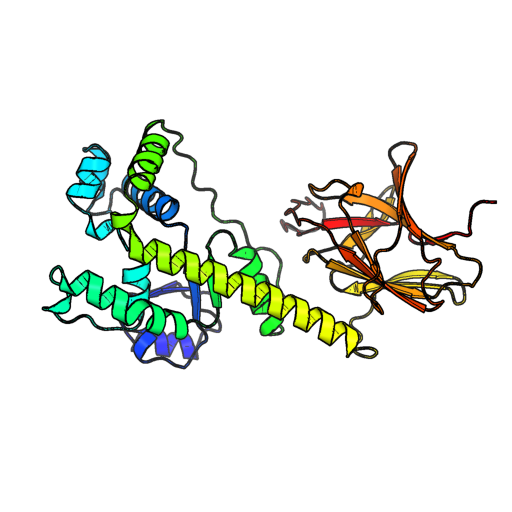 86.31 86 PHE A C 1
ATOM 674 O O . PHE A 1 86 ? 8.023 2.600 -17.804 1.00 86.31 86 PHE A O 1
ATOM 681 N N . PHE A 1 87 ? 8.607 1.837 -19.820 1.00 88.81 87 PHE A N 1
ATOM 682 C CA . PHE A 1 87 ? 7.468 0.939 -19.967 1.00 88.81 87 PHE A CA 1
ATOM 683 C C . PHE A 1 87 ? 7.687 -0.427 -19.330 1.00 88.81 87 PHE A C 1
ATOM 685 O O . PHE A 1 87 ? 8.789 -0.971 -19.377 1.00 88.81 87 PHE A O 1
ATOM 692 N N . ASN A 1 88 ? 6.637 -0.980 -18.712 1.00 90.06 88 ASN A N 1
ATOM 693 C CA . ASN A 1 88 ? 6.685 -2.240 -17.959 1.00 90.06 88 ASN A CA 1
ATOM 694 C C . ASN A 1 88 ? 7.880 -2.308 -16.981 1.00 90.06 88 ASN A C 1
ATOM 696 O O . ASN A 1 88 ? 8.505 -3.356 -16.804 1.00 90.06 88 ASN A O 1
ATOM 700 N N . HIS A 1 89 ? 8.295 -1.160 -16.434 1.00 90.62 89 HIS A N 1
ATOM 701 C CA . HIS A 1 89 ? 9.509 -1.049 -15.630 1.00 90.62 89 HIS A CA 1
ATOM 702 C C . HIS A 1 89 ? 9.359 -1.822 -14.321 1.00 90.62 89 HIS A C 1
ATOM 704 O O . HIS A 1 89 ? 10.260 -2.567 -13.942 1.00 90.62 89 HIS A O 1
ATOM 710 N N . GLN A 1 90 ? 8.201 -1.707 -13.668 1.00 93.38 90 GLN A N 1
ATOM 711 C CA . GLN A 1 90 ? 7.957 -2.370 -12.386 1.00 93.38 90 GLN A CA 1
ATOM 712 C C . GLN A 1 90 ? 7.913 -3.890 -12.552 1.00 93.38 90 GLN A C 1
ATOM 714 O O . GLN A 1 90 ? 8.523 -4.613 -11.771 1.00 93.38 90 GLN A O 1
ATOM 719 N N . SER A 1 91 ? 7.261 -4.371 -13.611 1.00 93.88 91 SER A N 1
ATOM 720 C CA . SER A 1 91 ? 7.170 -5.794 -13.946 1.00 93.88 91 SER A CA 1
ATOM 721 C C . SER A 1 91 ? 8.536 -6.381 -14.272 1.00 93.88 91 SER A C 1
ATOM 723 O O . SER A 1 91 ? 8.867 -7.463 -13.797 1.00 93.88 91 SER A O 1
ATOM 725 N N . ARG A 1 92 ? 9.367 -5.655 -15.030 1.00 89.75 92 ARG A N 1
ATOM 726 C CA . ARG A 1 92 ? 10.751 -6.065 -15.305 1.00 89.75 92 ARG A CA 1
ATOM 727 C C . ARG A 1 92 ? 11.585 -6.156 -14.049 1.00 89.75 92 ARG A C 1
ATOM 729 O O . ARG A 1 92 ? 12.322 -7.122 -13.888 1.00 89.75 92 ARG A O 1
ATOM 736 N N . TYR A 1 93 ? 11.453 -5.172 -13.170 1.00 89.44 93 TYR A N 1
ATOM 737 C CA . TYR A 1 93 ? 12.175 -5.158 -11.910 1.00 89.44 93 TYR A CA 1
ATOM 738 C C . TYR A 1 93 ? 11.767 -6.332 -11.021 1.00 89.44 93 TYR A C 1
ATOM 740 O O . TYR A 1 93 ? 12.609 -7.078 -10.529 1.00 89.44 93 TYR A O 1
ATOM 748 N N . LEU A 1 94 ? 10.457 -6.543 -10.891 1.00 92.44 94 LEU A N 1
ATOM 749 C CA . LEU A 1 94 ? 9.880 -7.602 -10.079 1.00 92.44 94 LEU A CA 1
ATOM 750 C C . LEU A 1 94 ? 10.252 -8.987 -10.620 1.00 92.44 94 LEU A C 1
ATOM 752 O O . LEU A 1 94 ? 10.753 -9.808 -9.863 1.00 92.44 94 LEU A O 1
ATOM 756 N N . VAL A 1 95 ? 10.065 -9.251 -11.916 1.00 93.00 95 VAL A N 1
ATOM 757 C CA . VAL A 1 95 ? 10.426 -10.541 -12.532 1.00 93.00 95 VAL A CA 1
ATOM 758 C C . VAL A 1 95 ? 11.938 -10.750 -12.503 1.00 93.00 95 VAL A C 1
ATOM 760 O O . VAL A 1 95 ? 12.407 -11.818 -12.107 1.00 93.00 95 VAL A O 1
ATOM 763 N N . GLY A 1 96 ? 12.705 -9.720 -12.865 1.00 90.25 96 GLY A N 1
ATOM 764 C CA . GLY A 1 96 ? 14.163 -9.756 -12.888 1.00 90.25 96 GLY A CA 1
ATOM 765 C C . GLY A 1 96 ? 14.778 -10.040 -11.520 1.00 90.25 96 GLY A C 1
ATOM 766 O O . GLY A 1 96 ? 15.836 -10.656 -11.474 1.00 90.25 96 GLY A O 1
ATOM 767 N N . ALA A 1 97 ? 14.101 -9.682 -10.422 1.00 90.12 97 ALA A N 1
ATOM 768 C CA . ALA A 1 97 ? 14.540 -9.989 -9.062 1.00 90.12 97 ALA A CA 1
ATOM 769 C C . ALA A 1 97 ? 14.540 -11.497 -8.735 1.00 90.12 97 ALA A C 1
ATOM 771 O O . ALA A 1 97 ? 15.266 -11.928 -7.835 1.00 90.12 97 ALA A O 1
ATOM 772 N N . TYR A 1 98 ? 13.766 -12.312 -9.462 1.00 91.12 98 TYR A N 1
ATOM 773 C CA . TYR A 1 98 ? 13.627 -13.755 -9.217 1.00 91.12 98 TYR A CA 1
ATOM 774 C C . TYR A 1 98 ? 14.127 -14.634 -10.364 1.00 91.12 98 TYR A C 1
ATOM 776 O O . TYR A 1 98 ? 14.573 -15.753 -10.111 1.00 91.12 98 TYR A O 1
ATOM 784 N N . TYR A 1 99 ? 14.064 -14.150 -11.605 1.00 91.62 99 TYR A N 1
ATOM 785 C CA . TYR A 1 99 ? 14.282 -14.966 -12.796 1.00 91.62 99 TYR A CA 1
ATOM 786 C C . TYR A 1 99 ? 15.378 -14.390 -13.691 1.00 91.62 99 TYR A C 1
ATOM 788 O O . TYR A 1 99 ? 15.418 -13.196 -13.985 1.00 91.62 99 TYR A O 1
ATOM 796 N N . SER A 1 100 ? 16.275 -15.266 -14.144 1.00 88.69 100 SER A N 1
ATOM 797 C CA . SER A 1 100 ? 17.243 -14.941 -15.189 1.00 88.69 100 SER A CA 1
ATOM 798 C C . SER A 1 100 ? 16.569 -14.993 -16.547 1.00 88.69 100 SER A C 1
ATOM 800 O O . SER A 1 100 ? 15.988 -16.013 -16.903 1.00 88.69 100 SER A O 1
ATOM 802 N N . MET A 1 101 ? 16.724 -13.928 -17.321 1.00 83.31 101 MET A N 1
ATOM 803 C CA . MET A 1 101 ? 16.328 -13.903 -18.721 1.00 83.31 101 MET A CA 1
ATOM 804 C C . MET A 1 101 ? 17.519 -14.320 -19.589 1.00 83.31 101 MET A C 1
ATOM 806 O O . MET A 1 101 ? 18.617 -13.771 -19.457 1.00 83.31 101 MET A O 1
ATOM 810 N N . SER A 1 102 ? 17.325 -15.298 -20.469 1.00 81.94 102 SER A N 1
ATOM 811 C CA . SER A 1 102 ? 18.329 -15.666 -21.467 1.00 81.94 102 SER A CA 1
ATOM 812 C C . SER A 1 102 ? 18.442 -14.595 -22.565 1.00 81.94 102 SER A C 1
ATOM 814 O O . SER A 1 102 ? 17.502 -13.829 -22.789 1.00 81.94 102 SER A O 1
ATOM 816 N N . PRO A 1 103 ? 19.552 -14.552 -23.326 1.00 77.69 103 PRO A N 1
ATOM 817 C CA . PRO A 1 103 ? 19.692 -13.601 -24.432 1.00 77.69 103 PRO A CA 1
ATOM 818 C C . PRO A 1 103 ? 18.586 -13.704 -25.492 1.00 77.69 103 PRO A C 1
ATOM 820 O O . PRO A 1 103 ? 18.214 -12.700 -26.087 1.00 77.69 103 PRO A O 1
ATOM 823 N N . VAL A 1 104 ? 18.043 -14.905 -25.721 1.00 73.31 104 VAL A N 1
ATOM 824 C CA . VAL A 1 104 ? 16.948 -15.131 -26.682 1.00 73.31 104 VAL A CA 1
ATOM 825 C C . VAL A 1 104 ? 15.629 -14.555 -26.165 1.00 73.31 104 VAL A C 1
ATOM 827 O O . VAL A 1 104 ? 14.837 -14.016 -26.941 1.00 73.31 104 VAL A O 1
ATOM 830 N N . GLU A 1 105 ? 15.399 -14.654 -24.857 1.00 75.00 105 GLU A N 1
ATOM 831 C CA . GLU A 1 105 ? 14.232 -14.073 -24.193 1.00 75.00 105 GLU A CA 1
ATOM 832 C C . GLU A 1 105 ? 14.337 -12.549 -24.097 1.00 75.00 105 GLU A C 1
ATOM 834 O O . GLU A 1 105 ? 13.316 -11.882 -24.135 1.00 75.00 105 GLU A O 1
ATOM 839 N N . ALA A 1 106 ? 15.543 -11.977 -24.070 1.00 71.69 106 ALA A N 1
ATOM 840 C CA . ALA A 1 106 ? 15.739 -10.525 -24.069 1.00 71.69 106 ALA A CA 1
ATOM 841 C C . ALA A 1 106 ? 15.334 -9.835 -25.385 1.00 71.69 106 ALA A C 1
ATOM 843 O O . ALA A 1 106 ? 15.184 -8.614 -25.423 1.00 71.69 106 ALA A O 1
ATOM 844 N N . CYS A 1 107 ? 15.138 -10.590 -26.469 1.00 67.31 107 CYS A N 1
ATOM 845 C CA . CYS A 1 107 ? 14.698 -10.049 -27.750 1.00 67.31 107 CYS A CA 1
ATOM 846 C C . CYS A 1 107 ? 13.166 -10.005 -27.858 1.00 67.31 107 CYS A C 1
ATOM 848 O O . CYS A 1 107 ? 12.465 -10.942 -27.473 1.00 67.31 107 CYS A O 1
ATOM 850 N N . ALA A 1 108 ? 12.625 -8.944 -28.462 1.00 57.53 108 ALA A N 1
ATOM 851 C CA . ALA A 1 108 ? 11.206 -8.890 -28.807 1.00 57.53 108 ALA A CA 1
ATOM 852 C C . ALA A 1 108 ? 10.841 -9.978 -29.847 1.00 57.53 108 ALA A C 1
ATOM 854 O O . ALA A 1 108 ? 11.637 -10.232 -30.756 1.00 57.53 108 ALA A O 1
ATOM 855 N N . PRO A 1 109 ? 9.652 -10.613 -29.757 1.00 70.12 109 PRO A N 1
ATOM 856 C CA . PRO A 1 109 ? 8.589 -10.415 -28.759 1.00 70.12 109 PRO A CA 1
ATOM 857 C C . PRO A 1 109 ? 8.737 -11.293 -27.500 1.00 70.12 109 PRO A C 1
ATOM 859 O O . PRO A 1 109 ? 7.873 -11.266 -26.625 1.00 70.12 109 PRO A O 1
ATOM 862 N N . ASN A 1 110 ? 9.799 -12.098 -27.408 1.00 73.12 110 ASN A N 1
ATOM 863 C CA . ASN A 1 110 ? 9.986 -13.067 -26.325 1.00 73.12 110 ASN A CA 1
ATOM 864 C C . ASN A 1 110 ? 10.116 -12.395 -24.958 1.00 73.12 110 ASN A C 1
ATOM 866 O O . ASN A 1 110 ? 9.718 -12.989 -23.962 1.00 73.12 110 ASN A O 1
ATOM 870 N N . HIS A 1 111 ? 10.606 -11.158 -24.927 1.00 79.44 111 HIS A N 1
ATOM 871 C CA . HIS A 1 111 ? 10.767 -10.380 -23.706 1.00 79.44 111 HIS A CA 1
ATOM 872 C C . HIS A 1 111 ? 9.443 -10.188 -22.956 1.00 79.44 111 HIS A C 1
ATOM 874 O O . HIS A 1 111 ? 9.330 -10.565 -21.792 1.00 79.44 111 HIS A O 1
ATOM 880 N N . ASP A 1 112 ? 8.410 -9.673 -23.622 1.00 83.31 112 ASP A N 1
ATOM 881 C CA . ASP A 1 112 ? 7.124 -9.407 -22.967 1.00 83.31 112 ASP A CA 1
ATOM 882 C C . ASP A 1 112 ? 6.414 -10.702 -22.575 1.00 83.31 112 ASP A C 1
ATOM 884 O O . ASP A 1 112 ? 5.777 -10.773 -21.523 1.00 83.31 112 ASP A O 1
ATOM 888 N N . ARG A 1 113 ? 6.583 -11.753 -23.384 1.00 89.19 113 ARG A N 1
ATOM 889 C CA . ARG A 1 113 ? 6.100 -13.092 -23.048 1.00 89.19 113 ARG A CA 1
ATOM 890 C C . ARG A 1 113 ? 6.792 -13.645 -21.804 1.00 89.19 113 ARG A C 1
ATOM 892 O O . ARG A 1 113 ? 6.108 -14.123 -20.910 1.00 89.19 113 ARG A O 1
ATOM 899 N N . PHE A 1 114 ? 8.117 -13.542 -21.719 1.00 90.06 114 PHE A N 1
ATOM 900 C CA . PHE A 1 114 ? 8.878 -13.973 -20.549 1.00 90.06 114 PHE A CA 1
ATOM 901 C C . PHE A 1 114 ? 8.413 -13.243 -19.290 1.00 90.06 114 PHE A C 1
ATOM 903 O O . PHE A 1 114 ? 8.213 -13.872 -18.252 1.00 90.06 114 PHE A O 1
ATOM 910 N N . LEU A 1 115 ? 8.207 -11.925 -19.374 1.00 90.25 115 LEU A N 1
ATOM 911 C CA . LEU A 1 115 ? 7.687 -11.158 -18.247 1.00 90.25 115 LEU A CA 1
ATOM 912 C C . LEU A 1 115 ? 6.288 -11.621 -17.852 1.00 90.25 115 LEU A C 1
ATOM 914 O O . LEU A 1 115 ? 6.050 -11.848 -16.672 1.00 90.25 115 LEU A O 1
ATOM 918 N N . TYR A 1 116 ? 5.383 -11.788 -18.817 1.00 91.75 116 TYR A N 1
ATOM 919 C CA . TYR A 1 116 ? 4.022 -12.256 -18.564 1.00 91.75 116 TYR A CA 1
ATOM 920 C C . TYR A 1 116 ? 4.001 -13.634 -17.888 1.00 91.75 116 TYR A C 1
ATOM 922 O O . TYR A 1 116 ? 3.366 -13.795 -16.845 1.00 91.75 116 TYR A O 1
ATOM 930 N N . ASP A 1 117 ? 4.751 -14.593 -18.436 1.00 94.06 117 ASP A N 1
ATOM 931 C CA . ASP A 1 117 ? 4.802 -15.978 -17.958 1.00 94.06 117 ASP A CA 1
ATOM 932 C C . ASP A 1 117 ? 5.376 -16.074 -16.527 1.00 94.06 117 ASP A C 1
ATOM 934 O O . ASP A 1 117 ? 5.012 -16.976 -15.771 1.00 94.06 117 ASP A O 1
ATOM 938 N N . ASN A 1 118 ? 6.229 -15.124 -16.119 1.00 95.50 118 ASN A N 1
ATOM 939 C CA . ASN A 1 118 ? 6.893 -15.126 -14.810 1.00 95.50 118 ASN A CA 1
ATOM 940 C C . ASN A 1 118 ? 6.348 -14.089 -13.809 1.00 95.50 118 ASN A C 1
ATOM 942 O O . ASN A 1 118 ? 6.754 -14.107 -12.644 1.00 95.50 118 ASN A O 1
ATOM 946 N N . LEU A 1 119 ? 5.421 -13.210 -14.209 1.00 95.00 119 LEU A N 1
ATOM 947 C CA . LEU A 1 119 ? 4.916 -12.124 -13.360 1.00 95.00 119 LEU A CA 1
ATOM 948 C C . LEU A 1 119 ? 4.188 -12.650 -12.116 1.00 95.00 119 LEU A C 1
ATOM 950 O O . LEU A 1 119 ? 4.556 -12.307 -10.993 1.00 95.00 119 LEU A O 1
ATOM 954 N N . TYR A 1 120 ? 3.183 -13.510 -12.297 1.00 94.94 120 TYR A N 1
ATOM 955 C CA . TYR A 1 120 ? 2.455 -14.129 -11.181 1.00 94.94 120 TYR A CA 1
ATOM 956 C C . TYR A 1 120 ? 3.356 -15.010 -10.304 1.00 94.94 120 TYR A C 1
ATOM 958 O O . TYR A 1 120 ? 3.384 -14.778 -9.094 1.00 94.94 120 TYR A O 1
ATOM 966 N N . PRO A 1 121 ? 4.175 -15.922 -10.871 1.00 95.00 121 PRO A N 1
ATOM 967 C CA . PRO A 1 121 ? 5.149 -16.680 -10.088 1.00 95.00 121 PRO A CA 1
ATOM 968 C C . PRO A 1 121 ? 6.098 -15.817 -9.247 1.00 95.00 121 PRO A C 1
ATOM 970 O O . PRO A 1 121 ? 6.490 -16.224 -8.156 1.00 95.00 121 PRO A O 1
ATOM 973 N N . ALA A 1 122 ? 6.502 -14.640 -9.735 1.00 93.75 122 ALA A N 1
ATOM 974 C CA . ALA A 1 122 ? 7.303 -13.701 -8.954 1.00 93.75 122 ALA A CA 1
ATOM 975 C C . ALA A 1 122 ? 6.482 -13.040 -7.832 1.00 93.75 122 ALA A C 1
ATOM 977 O O . ALA A 1 122 ? 6.949 -12.959 -6.698 1.00 93.75 122 ALA A O 1
ATOM 978 N N . MET A 1 123 ? 5.251 -12.599 -8.118 1.00 94.25 123 MET A N 1
ATOM 979 C CA . MET A 1 123 ? 4.360 -11.994 -7.117 1.00 94.25 123 MET A CA 1
ATOM 980 C C . MET A 1 123 ? 3.975 -12.970 -6.000 1.00 94.25 123 MET A C 1
ATOM 982 O O . MET A 1 123 ? 3.825 -12.552 -4.856 1.00 94.25 123 MET A O 1
ATOM 986 N N . ASP A 1 124 ? 3.855 -14.264 -6.292 1.00 93.38 124 ASP A N 1
ATOM 987 C CA . ASP A 1 124 ? 3.543 -15.302 -5.300 1.00 93.38 124 ASP A CA 1
ATOM 988 C C . ASP A 1 124 ? 4.666 -15.538 -4.287 1.00 93.38 124 ASP A C 1
ATOM 990 O O . ASP A 1 124 ? 4.418 -16.046 -3.195 1.00 93.38 124 ASP A O 1
ATOM 994 N N . ARG A 1 125 ? 5.893 -15.113 -4.605 1.00 92.25 125 ARG A N 1
ATOM 995 C CA . ARG A 1 125 ? 7.023 -15.116 -3.664 1.00 92.25 125 ARG A CA 1
ATOM 996 C C . ARG A 1 125 ? 7.046 -13.893 -2.748 1.00 92.25 125 ARG A C 1
ATOM 998 O O . ARG A 1 125 ? 7.860 -13.827 -1.830 1.00 92.25 125 ARG A O 1
ATOM 1005 N N . ILE A 1 126 ? 6.168 -12.920 -2.982 1.00 92.38 126 ILE A N 1
ATOM 1006 C CA . ILE A 1 126 ? 6.070 -11.701 -2.186 1.00 92.38 126 ILE A CA 1
ATOM 1007 C C . ILE A 1 126 ? 4.978 -11.899 -1.142 1.00 92.38 126 ILE A C 1
ATOM 1009 O O . ILE A 1 126 ? 3.797 -12.008 -1.471 1.00 92.38 126 ILE A O 1
ATOM 1013 N N . ARG A 1 127 ? 5.372 -11.892 0.133 1.00 91.69 127 ARG A N 1
ATOM 1014 C CA . ARG A 1 127 ? 4.429 -12.036 1.244 1.00 91.69 127 ARG A CA 1
ATOM 1015 C C . ARG A 1 127 ? 3.498 -10.833 1.349 1.00 91.69 127 ARG A C 1
ATOM 1017 O O . ARG A 1 127 ? 2.291 -11.004 1.499 1.00 91.69 127 ARG A O 1
ATOM 1024 N N . TRP A 1 128 ? 4.050 -9.624 1.266 1.00 92.69 128 TRP A N 1
ATOM 1025 C CA . TRP A 1 128 ? 3.259 -8.402 1.345 1.00 92.69 128 TRP A CA 1
ATOM 1026 C C . TRP A 1 128 ? 3.422 -7.551 0.091 1.00 92.69 128 TRP A C 1
ATOM 1028 O O . TRP A 1 128 ? 4.456 -6.927 -0.127 1.00 92.69 128 TRP A O 1
ATOM 1038 N N . LEU A 1 129 ? 2.376 -7.508 -0.726 1.00 94.69 129 LEU A N 1
ATOM 1039 C CA . LEU A 1 129 ? 2.327 -6.717 -1.949 1.00 94.69 129 LEU A CA 1
ATOM 1040 C C . LEU A 1 129 ? 1.262 -5.633 -1.789 1.00 94.69 129 LEU A C 1
ATOM 1042 O O . LEU A 1 129 ? 0.115 -5.955 -1.479 1.00 94.69 129 LEU A O 1
ATOM 1046 N N . ALA A 1 130 ? 1.630 -4.365 -1.976 1.00 92.56 130 ALA A N 1
ATOM 1047 C CA . ALA A 1 130 ? 0.698 -3.248 -1.831 1.00 92.56 130 ALA A CA 1
ATOM 1048 C C . ALA A 1 130 ? 0.944 -2.137 -2.850 1.00 92.56 130 ALA A C 1
ATOM 1050 O O . ALA A 1 130 ? 2.066 -1.971 -3.332 1.00 92.56 130 ALA A O 1
ATOM 1051 N N . PRO A 1 131 ? -0.074 -1.325 -3.168 1.00 91.50 131 PRO A N 1
ATOM 1052 C CA . PRO A 1 131 ? 0.149 -0.139 -3.967 1.00 91.50 131 PRO A CA 1
ATOM 1053 C C . PRO A 1 131 ? 0.910 0.936 -3.165 1.00 91.50 131 PRO A C 1
ATOM 1055 O O . PRO A 1 131 ? 0.679 1.112 -1.969 1.00 91.50 131 PRO A O 1
ATOM 1058 N N . THR A 1 132 ? 1.786 1.715 -3.809 1.00 88.12 132 THR A N 1
ATOM 1059 C CA . THR A 1 132 ? 2.639 2.722 -3.132 1.00 88.12 132 THR A CA 1
ATOM 1060 C C . THR A 1 132 ? 1.844 3.750 -2.323 1.00 88.12 132 THR A C 1
ATOM 1062 O O . THR A 1 132 ? 2.284 4.174 -1.256 1.00 88.12 132 THR A O 1
ATOM 1065 N N . LYS A 1 133 ? 0.644 4.130 -2.785 1.00 79.50 133 LYS A N 1
ATOM 1066 C CA . LYS A 1 133 ? -0.250 5.058 -2.064 1.00 79.50 133 LYS A CA 1
ATOM 1067 C C . LYS A 1 133 ? -0.667 4.547 -0.678 1.00 79.50 133 LYS A C 1
ATOM 1069 O O . LYS A 1 133 ? -1.025 5.339 0.184 1.00 79.50 133 LYS A O 1
ATOM 1074 N N . ASP A 1 134 ? -0.611 3.234 -0.474 1.00 79.50 134 ASP A N 1
ATOM 1075 C CA . ASP A 1 134 ? -1.012 2.550 0.747 1.00 79.50 134 ASP A CA 1
ATOM 1076 C C . ASP A 1 134 ? 0.201 2.132 1.615 1.00 79.50 134 ASP A C 1
ATOM 1078 O O . ASP A 1 134 ? 0.043 1.381 2.577 1.00 79.50 134 ASP A O 1
ATOM 1082 N N . GLN A 1 135 ? 1.417 2.624 1.331 1.00 78.38 135 GLN A N 1
ATOM 1083 C CA . GLN A 1 135 ? 2.647 2.240 2.050 1.00 78.38 135 GLN A CA 1
ATOM 1084 C C . GLN A 1 135 ? 2.555 2.384 3.581 1.00 78.38 135 GLN A C 1
ATOM 1086 O O . GLN A 1 135 ? 3.077 1.547 4.316 1.00 78.38 135 GLN A O 1
ATOM 1091 N N . GLY A 1 136 ? 1.873 3.427 4.069 1.00 69.81 136 GLY A N 1
ATOM 1092 C CA . GLY A 1 136 ? 1.709 3.665 5.504 1.00 69.81 136 GLY A CA 1
ATOM 1093 C C . GLY A 1 136 ? 0.808 2.620 6.155 1.00 69.81 136 GLY A C 1
ATOM 1094 O O . GLY A 1 136 ? 1.116 2.113 7.229 1.00 69.81 136 GLY A O 1
ATOM 1095 N N . ASP A 1 137 ? -0.273 2.244 5.473 1.00 71.38 137 ASP A N 1
ATOM 1096 C CA . ASP A 1 137 ? -1.163 1.182 5.934 1.00 71.38 137 ASP A CA 1
ATOM 1097 C C . ASP A 1 137 ? -0.465 -0.183 5.863 1.00 71.38 137 ASP A C 1
ATOM 1099 O O . ASP A 1 137 ? -0.621 -0.997 6.772 1.00 71.38 137 ASP A O 1
ATOM 1103 N N . LEU A 1 138 ? 0.347 -0.428 4.827 1.00 79.25 138 LEU A N 1
ATOM 1104 C CA . LEU A 1 138 ? 1.130 -1.656 4.713 1.00 79.25 138 LEU A CA 1
ATOM 1105 C C . LEU A 1 138 ? 2.069 -1.833 5.911 1.00 79.25 138 LEU A C 1
ATOM 1107 O O . LEU A 1 138 ? 2.071 -2.901 6.522 1.00 79.25 138 LEU A O 1
ATOM 1111 N N . ALA A 1 139 ? 2.822 -0.792 6.277 1.00 74.06 139 ALA A N 1
ATOM 1112 C CA . ALA A 1 139 ? 3.695 -0.828 7.448 1.00 74.06 139 ALA A CA 1
ATOM 1113 C C . ALA A 1 139 ? 2.910 -1.182 8.723 1.00 74.06 139 ALA A C 1
ATOM 1115 O O . ALA A 1 139 ? 3.361 -2.007 9.521 1.00 74.06 139 ALA A O 1
ATOM 1116 N N . CYS A 1 140 ? 1.700 -0.630 8.873 1.00 68.56 140 CYS A N 1
ATOM 1117 C CA . CYS A 1 140 ? 0.821 -0.978 9.982 1.00 68.56 140 CYS A CA 1
ATOM 1118 C C . CYS A 1 140 ? 0.408 -2.452 9.984 1.00 68.56 140 CYS A C 1
ATOM 1120 O O . CYS A 1 140 ? 0.467 -3.095 11.030 1.00 68.56 140 CYS A O 1
ATOM 1122 N N . PHE A 1 141 ? 0.013 -3.009 8.839 1.00 73.31 141 PHE A N 1
ATOM 1123 C CA . PHE A 1 141 ? -0.413 -4.409 8.776 1.00 73.31 141 PHE A CA 1
ATOM 1124 C C . PHE A 1 141 ? 0.727 -5.391 9.009 1.00 73.31 141 PHE A C 1
ATOM 1126 O O . PHE A 1 141 ? 0.534 -6.356 9.746 1.00 73.31 141 PHE A O 1
ATOM 1133 N N . ILE A 1 142 ? 1.915 -5.120 8.464 1.00 78.06 142 ILE A N 1
ATOM 1134 C CA . ILE A 1 142 ? 3.107 -5.935 8.724 1.00 78.06 142 ILE A CA 1
ATOM 1135 C C . ILE A 1 142 ? 3.392 -5.976 10.227 1.00 78.06 142 ILE A C 1
ATOM 1137 O O . ILE A 1 142 ? 3.587 -7.049 10.794 1.00 78.06 142 ILE A O 1
ATOM 1141 N N . ALA A 1 143 ? 3.366 -4.825 10.897 1.00 72.19 143 ALA A N 1
ATOM 1142 C CA . ALA A 1 143 ? 3.623 -4.776 12.328 1.00 72.19 143 ALA A CA 1
ATOM 1143 C C . ALA A 1 143 ? 2.551 -5.507 13.152 1.00 72.19 143 ALA A C 1
ATOM 1145 O O . ALA A 1 143 ? 2.900 -6.236 14.076 1.00 72.19 143 ALA A O 1
ATOM 1146 N N . ILE A 1 144 ? 1.267 -5.398 12.789 1.00 67.56 144 ILE A N 1
ATOM 1147 C CA . ILE A 1 144 ? 0.185 -6.156 13.444 1.00 67.56 144 ILE A CA 1
ATOM 1148 C C . ILE A 1 144 ? 0.380 -7.668 13.278 1.00 67.56 144 ILE A C 1
ATOM 1150 O O . ILE A 1 144 ? 0.190 -8.419 14.237 1.00 67.56 144 ILE A O 1
ATOM 1154 N N . GLU A 1 145 ? 0.727 -8.129 12.073 1.00 74.19 145 GLU A N 1
ATOM 1155 C CA . GLU A 1 145 ? 0.965 -9.552 11.811 1.00 74.19 145 GLU A CA 1
ATOM 1156 C C . GLU A 1 145 ? 2.178 -10.088 12.567 1.00 74.19 145 GLU A C 1
ATOM 1158 O O . GLU A 1 145 ? 2.133 -11.201 13.088 1.00 74.19 145 GLU A O 1
ATOM 1163 N N . LEU A 1 146 ? 3.251 -9.300 12.637 1.00 72.12 146 LEU A N 1
ATOM 1164 C CA . LEU A 1 146 ? 4.497 -9.683 13.295 1.00 72.12 146 LEU A CA 1
ATOM 1165 C C . LEU A 1 146 ? 4.504 -9.397 14.806 1.00 72.12 146 LEU A C 1
ATOM 1167 O O . LEU A 1 146 ? 5.477 -9.732 15.477 1.00 72.12 146 LEU A O 1
ATOM 1171 N N . GLY A 1 147 ? 3.443 -8.789 15.351 1.00 62.62 147 GLY A N 1
ATOM 1172 C CA . GLY A 1 147 ? 3.365 -8.401 16.762 1.00 62.62 147 GLY A CA 1
ATOM 1173 C C . GLY A 1 147 ? 4.401 -7.343 17.157 1.00 62.62 147 GLY A C 1
ATOM 1174 O O . GLY A 1 147 ? 4.901 -7.365 18.279 1.00 62.62 147 GLY A O 1
ATOM 1175 N N . LEU A 1 148 ? 4.761 -6.458 16.226 1.00 61.97 148 LEU A N 1
ATOM 1176 C CA . LEU A 1 148 ? 5.734 -5.390 16.437 1.00 61.97 148 LEU A CA 1
ATOM 1177 C C . LEU A 1 148 ? 5.038 -4.118 16.927 1.00 61.97 148 LEU A C 1
ATOM 1179 O O . LEU A 1 148 ? 3.973 -3.746 16.433 1.00 61.97 148 LEU A O 1
ATOM 1183 N N . GLU A 1 149 ? 5.676 -3.420 17.862 1.00 50.38 149 GLU A N 1
ATOM 1184 C CA . GLU A 1 149 ? 5.287 -2.059 18.226 1.00 50.38 149 GLU A CA 1
ATOM 1185 C C . GLU A 1 149 ? 5.716 -1.100 17.106 1.00 50.38 149 GLU A C 1
ATOM 1187 O O . GLU A 1 149 ? 6.871 -1.107 16.677 1.00 50.38 149 GLU A O 1
ATOM 1192 N N . ILE A 1 150 ? 4.778 -0.298 16.597 1.00 49.12 150 ILE A N 1
ATOM 1193 C CA . ILE A 1 150 ? 5.071 0.733 15.595 1.00 49.12 150 ILE A CA 1
ATOM 1194 C C . ILE A 1 150 ? 5.343 2.040 16.328 1.00 49.12 150 ILE A C 1
ATOM 1196 O O . ILE A 1 150 ? 4.430 2.630 16.906 1.00 49.12 150 ILE A O 1
ATOM 1200 N N . GLU A 1 151 ? 6.571 2.536 16.237 1.00 46.62 151 GLU A N 1
ATOM 1201 C CA . GLU A 1 151 ? 6.854 3.946 16.494 1.00 46.62 151 GLU A CA 1
ATOM 1202 C C . GLU A 1 151 ? 6.296 4.761 15.313 1.00 46.62 151 GLU A C 1
ATOM 1204 O O . GLU A 1 151 ? 6.637 4.525 14.155 1.00 46.62 151 GLU A O 1
ATOM 1209 N N . THR A 1 152 ? 5.342 5.656 15.580 1.00 44.44 152 THR A N 1
ATOM 1210 C CA . THR A 1 152 ? 4.409 6.206 14.577 1.00 44.44 152 THR A CA 1
ATOM 1211 C C . THR A 1 152 ? 4.961 7.245 13.602 1.00 44.44 152 THR A C 1
ATOM 1213 O O . THR A 1 152 ? 4.190 7.786 12.810 1.00 44.44 152 THR A O 1
ATOM 1216 N N . ASP A 1 153 ? 6.265 7.493 13.574 1.00 42.78 153 ASP A N 1
ATOM 1217 C CA . ASP A 1 153 ? 6.859 8.369 12.564 1.00 42.78 153 ASP A CA 1
ATOM 1218 C C . ASP A 1 153 ? 7.209 7.578 11.299 1.00 42.78 153 ASP A C 1
ATOM 1220 O O . ASP A 1 153 ? 8.361 7.236 11.038 1.00 42.78 153 ASP A O 1
ATOM 1224 N N . VAL A 1 154 ? 6.199 7.320 10.464 1.00 42.66 154 VAL A N 1
ATOM 1225 C CA . VAL A 1 154 ? 6.441 7.075 9.037 1.00 42.66 154 VAL A CA 1
ATOM 1226 C C . VAL A 1 154 ? 6.257 8.413 8.321 1.00 42.66 154 VAL A C 1
ATOM 1228 O O . VAL A 1 154 ? 5.122 8.769 7.985 1.00 42.66 154 VAL A O 1
ATOM 1231 N N . PRO A 1 155 ? 7.324 9.204 8.107 1.00 40.56 155 PRO A N 1
ATOM 1232 C CA . PRO A 1 155 ? 7.218 10.407 7.300 1.00 40.56 155 PRO A CA 1
ATOM 1233 C C . PRO A 1 155 ? 6.674 10.036 5.919 1.00 40.56 155 PRO A C 1
ATOM 1235 O O . PRO A 1 155 ? 7.165 9.122 5.254 1.00 40.56 155 PRO A O 1
ATOM 1238 N N . CYS A 1 156 ? 5.642 10.753 5.475 1.00 39.28 156 CYS A N 1
ATOM 1239 C CA . CYS A 1 156 ? 5.177 10.665 4.100 1.00 39.28 156 CYS A CA 1
ATOM 1240 C C . CYS A 1 156 ? 6.256 11.295 3.206 1.00 39.28 156 CYS A C 1
ATOM 1242 O O . CYS A 1 156 ? 6.251 12.497 2.959 1.00 39.28 156 CYS A O 1
ATOM 1244 N N . ALA A 1 157 ? 7.226 10.494 2.763 1.00 42.72 157 ALA A N 1
ATOM 1245 C CA . ALA A 1 157 ? 8.392 10.966 2.013 1.00 42.72 157 ALA A CA 1
ATOM 1246 C C . ALA A 1 157 ? 8.085 11.391 0.561 1.00 42.72 157 ALA A C 1
ATOM 1248 O O . ALA A 1 157 ? 8.995 11.717 -0.192 1.00 42.72 157 ALA A O 1
ATOM 1249 N N . ASN A 1 158 ? 6.814 11.427 0.151 1.00 40.81 158 ASN A N 1
ATOM 1250 C CA . ASN A 1 158 ? 6.423 11.743 -1.222 1.00 40.81 158 ASN A CA 1
ATOM 1251 C C . ASN A 1 158 ? 5.897 13.175 -1.360 1.00 40.81 158 ASN A C 1
ATOM 1253 O O . ASN A 1 158 ? 4.817 13.397 -1.900 1.00 40.81 158 ASN A O 1
ATOM 1257 N N . VAL A 1 159 ? 6.686 14.160 -0.929 1.00 40.06 159 VAL A N 1
ATOM 1258 C CA . VAL A 1 159 ? 6.571 15.520 -1.472 1.00 40.06 159 VAL A CA 1
ATOM 1259 C C . VAL A 1 159 ? 7.685 15.677 -2.498 1.00 40.06 159 VAL A C 1
ATOM 1261 O O . VAL A 1 159 ? 8.721 16.284 -2.243 1.00 40.06 159 VAL A O 1
ATOM 1264 N N . SER A 1 160 ? 7.497 15.073 -3.674 1.00 42.31 160 SER A N 1
ATOM 1265 C CA . SER A 1 160 ? 8.278 15.511 -4.830 1.00 42.31 160 SER A CA 1
ATOM 1266 C C . SER A 1 160 ? 7.801 16.930 -5.131 1.00 42.31 160 SER A C 1
ATOM 1268 O O . SER A 1 160 ? 6.593 17.093 -5.326 1.00 42.31 160 SER A O 1
ATOM 1270 N N . PRO A 1 161 ? 8.671 17.959 -5.130 1.00 43.12 161 PRO A N 1
ATOM 1271 C CA . PRO A 1 161 ? 8.246 19.305 -5.486 1.00 43.12 161 PRO A CA 1
ATOM 1272 C C . PRO A 1 161 ? 7.559 19.215 -6.844 1.00 43.12 161 PRO A C 1
ATOM 1274 O O . PRO A 1 161 ? 8.140 18.683 -7.791 1.00 43.12 161 PRO A O 1
ATOM 1277 N N . LEU A 1 162 ? 6.291 19.615 -6.918 1.00 46.12 162 LEU A N 1
ATOM 1278 C CA . LEU A 1 162 ? 5.552 19.607 -8.168 1.00 46.12 162 LEU A CA 1
ATOM 1279 C C . LEU A 1 162 ? 6.318 20.505 -9.139 1.00 46.12 162 LEU A C 1
ATOM 1281 O O . LEU A 1 162 ? 6.405 21.714 -8.947 1.00 46.12 162 LEU A O 1
ATOM 1285 N N . VAL A 1 163 ? 6.886 19.916 -10.190 1.00 47.78 163 VAL A N 1
ATOM 1286 C CA . VAL A 1 163 ? 7.154 20.685 -11.405 1.00 47.78 163 VAL A CA 1
ATOM 1287 C C . VAL A 1 163 ? 5.781 20.814 -12.050 1.00 47.78 163 VAL A C 1
ATOM 1289 O O . VAL A 1 163 ? 5.418 20.012 -12.906 1.00 47.78 163 VAL A O 1
ATOM 1292 N N . GLU A 1 164 ? 4.958 21.733 -11.537 1.00 47.78 164 GLU A N 1
ATOM 1293 C CA . GLU A 1 164 ? 3.703 22.102 -12.185 1.00 47.78 164 GLU A CA 1
ATOM 1294 C C . GLU A 1 164 ? 4.075 22.703 -13.535 1.00 47.78 164 GLU A C 1
ATOM 1296 O O . GLU A 1 164 ? 4.523 23.841 -13.648 1.00 47.78 164 GLU A O 1
ATOM 1301 N N . SER A 1 165 ? 3.973 21.888 -14.575 1.00 53.53 165 SER A N 1
ATOM 1302 C CA . SER A 1 165 ? 4.097 22.341 -15.947 1.00 53.53 165 SER A CA 1
ATOM 1303 C C . SER A 1 165 ? 2.969 21.700 -16.735 1.00 53.53 165 SER A C 1
ATOM 1305 O O . SER A 1 165 ? 2.694 20.509 -16.575 1.00 53.53 165 SER A O 1
ATOM 1307 N N . ALA A 1 166 ? 2.337 22.478 -17.615 1.00 55.88 166 ALA A N 1
ATOM 1308 C CA . ALA A 1 166 ? 1.285 22.023 -18.531 1.00 55.88 166 ALA A CA 1
ATOM 1309 C C . ALA A 1 166 ? 1.696 20.799 -19.391 1.00 55.88 166 ALA A C 1
ATOM 1311 O O . ALA A 1 166 ? 0.860 20.144 -20.015 1.00 55.88 166 ALA A O 1
ATOM 1312 N N . ASN A 1 167 ? 2.989 20.465 -19.400 1.00 74.81 167 ASN A N 1
ATOM 1313 C CA . ASN A 1 167 ? 3.557 19.315 -20.086 1.00 74.81 167 ASN A CA 1
ATOM 1314 C C . ASN A 1 167 ? 3.267 17.974 -19.371 1.00 74.81 167 ASN A C 1
ATOM 1316 O O . ASN A 1 167 ? 3.111 16.952 -20.034 1.00 74.81 167 ASN A O 1
ATOM 1320 N N . LEU A 1 168 ? 3.135 17.951 -18.034 1.00 85.31 168 LEU A N 1
ATOM 1321 C CA . LEU A 1 168 ? 2.902 16.697 -17.296 1.00 85.31 168 LEU A CA 1
ATOM 1322 C C . LEU A 1 168 ? 1.481 16.153 -17.465 1.00 85.31 168 LEU A C 1
ATOM 1324 O O . LEU A 1 168 ? 1.305 14.941 -17.561 1.00 85.31 168 LEU A O 1
ATOM 1328 N N . ASP A 1 169 ? 0.469 17.016 -17.531 1.00 88.12 169 ASP A N 1
ATOM 1329 C CA . ASP A 1 169 ? -0.911 16.562 -17.745 1.00 88.12 169 ASP A CA 1
ATOM 1330 C C . ASP A 1 169 ? -1.111 16.057 -19.175 1.00 88.12 169 ASP A C 1
ATOM 1332 O O . ASP A 1 169 ? -1.666 14.978 -19.375 1.00 88.12 169 ASP A O 1
ATOM 1336 N N . SER A 1 170 ? -0.515 16.748 -20.152 1.00 89.94 170 SER A N 1
ATOM 1337 C CA . SER A 1 170 ? -0.452 16.279 -21.541 1.00 89.94 170 SER A CA 1
ATOM 1338 C C . SER A 1 170 ? 0.218 14.902 -21.650 1.00 89.94 170 SER A C 1
ATOM 1340 O O . SER A 1 170 ? -0.257 14.033 -22.381 1.00 89.94 170 SER A O 1
ATOM 1342 N N . MET A 1 171 ? 1.289 14.666 -20.885 1.00 93.00 171 MET A N 1
ATOM 1343 C CA . MET A 1 171 ? 1.962 13.366 -20.809 1.00 93.00 171 MET A CA 1
ATOM 1344 C C . MET A 1 171 ? 1.068 12.288 -20.188 1.00 93.00 171 MET A C 1
ATOM 1346 O O . MET A 1 171 ? 0.973 11.186 -20.730 1.00 93.00 171 MET A O 1
ATOM 1350 N N . ARG A 1 172 ? 0.381 12.590 -19.077 1.00 94.69 172 ARG A N 1
ATOM 1351 C CA . ARG A 1 172 ? -0.565 11.654 -18.447 1.00 94.69 172 ARG A CA 1
ATOM 1352 C C . ARG A 1 172 ? -1.673 11.252 -19.409 1.00 94.69 172 ARG A C 1
ATOM 1354 O O . ARG A 1 172 ? -1.968 10.066 -19.523 1.00 94.69 172 ARG A O 1
ATOM 1361 N N . ASP A 1 173 ? -2.259 12.209 -20.116 1.00 93.81 173 ASP A N 1
ATOM 1362 C CA . ASP A 1 173 ? -3.337 11.936 -21.065 1.00 93.81 173 ASP A CA 1
ATOM 1363 C C . ASP A 1 173 ? -2.835 11.149 -22.280 1.00 93.81 173 ASP A C 1
ATOM 1365 O O . ASP A 1 173 ? -3.486 10.198 -22.722 1.00 93.81 173 ASP A O 1
ATOM 1369 N N . TRP A 1 174 ? -1.626 11.455 -22.762 1.00 95.06 174 TRP A N 1
ATOM 1370 C CA . TRP A 1 174 ? -0.976 10.676 -23.813 1.00 95.06 174 TRP A CA 1
ATOM 1371 C C . TRP A 1 174 ? -0.753 9.215 -23.400 1.00 95.06 174 TRP A C 1
ATOM 1373 O O . TRP A 1 174 ? -1.013 8.312 -24.203 1.00 95.06 174 TRP A O 1
ATOM 1383 N N . LEU A 1 175 ? -0.309 8.981 -22.160 1.00 95.75 175 LEU A N 1
ATOM 1384 C CA . LEU A 1 175 ? -0.095 7.644 -21.601 1.00 95.75 175 LEU A CA 1
ATOM 1385 C C . LEU A 1 175 ? -1.421 6.902 -21.412 1.00 95.75 175 LEU A C 1
ATOM 1387 O O . LEU A 1 175 ? -1.547 5.771 -21.872 1.00 95.75 175 LEU A O 1
ATOM 1391 N N . ARG A 1 176 ? -2.438 7.552 -20.834 1.00 94.50 176 ARG A N 1
ATOM 1392 C CA . ARG A 1 176 ? -3.781 6.971 -20.642 1.00 94.50 176 ARG A CA 1
ATOM 1393 C C . ARG A 1 176 ? -4.434 6.536 -21.951 1.00 94.50 176 ARG A C 1
ATOM 1395 O O . ARG A 1 176 ? -5.163 5.549 -21.963 1.00 94.50 176 ARG A O 1
ATOM 1402 N N . GLY A 1 177 ? -4.154 7.231 -23.054 1.00 92.44 177 GLY A N 1
ATOM 1403 C CA . GLY A 1 177 ? -4.592 6.827 -24.392 1.00 92.44 177 GLY A CA 1
ATOM 1404 C C . GLY A 1 177 ? -3.853 5.610 -24.970 1.00 92.44 177 GLY A C 1
ATOM 1405 O O . GLY A 1 177 ? -4.225 5.132 -26.041 1.00 92.44 177 GLY A O 1
ATOM 1406 N N . ARG A 1 178 ? -2.795 5.116 -24.310 1.00 94.19 178 ARG A N 1
ATOM 1407 C CA . ARG A 1 178 ? -1.900 4.048 -24.795 1.00 94.19 178 ARG A CA 1
ATOM 1408 C C . ARG A 1 178 ? -1.573 3.015 -23.704 1.00 94.19 178 ARG A C 1
ATOM 1410 O O . ARG A 1 178 ? -0.400 2.725 -23.462 1.00 94.19 178 ARG A O 1
ATOM 1417 N N . PRO A 1 179 ? -2.588 2.387 -23.083 1.00 90.31 179 PRO A N 1
ATOM 1418 C CA . PRO A 1 179 ? -2.374 1.445 -21.984 1.00 90.31 179 PRO A CA 1
ATOM 1419 C C . PRO A 1 179 ? -1.573 0.200 -22.385 1.00 90.31 179 PRO A C 1
ATOM 1421 O O . PRO A 1 179 ? -0.940 -0.425 -21.542 1.00 90.31 179 PRO A O 1
ATOM 1424 N N . TYR A 1 180 ? -1.545 -0.142 -23.678 1.00 87.50 180 TYR A N 1
ATOM 1425 C CA . TYR A 1 180 ? -0.761 -1.262 -24.201 1.00 87.50 180 TYR A CA 1
ATOM 1426 C C . TYR A 1 180 ? 0.751 -1.106 -23.969 1.00 87.50 180 TYR A C 1
ATOM 1428 O O . TYR A 1 180 ? 1.453 -2.110 -23.917 1.00 87.50 180 TYR A O 1
ATOM 1436 N N . LEU A 1 181 ? 1.256 0.124 -23.801 1.00 88.00 181 LEU A N 1
ATOM 1437 C CA . LEU A 1 181 ? 2.675 0.372 -23.540 1.00 88.00 181 LEU A CA 1
ATOM 1438 C C . LEU A 1 181 ? 3.099 -0.137 -22.158 1.00 88.00 181 LEU A C 1
ATOM 1440 O O . LEU A 1 181 ? 4.232 -0.554 -21.988 1.00 88.00 181 LEU A O 1
ATOM 1444 N N . TYR A 1 182 ? 2.198 -0.146 -21.178 1.00 93.88 182 TYR A N 1
ATOM 1445 C CA . TYR A 1 182 ? 2.496 -0.512 -19.790 1.00 93.88 182 TYR A CA 1
ATOM 1446 C C . TYR A 1 182 ? 1.551 -1.599 -19.259 1.00 93.88 182 TYR A C 1
ATOM 1448 O O . TYR A 1 182 ? 1.261 -1.666 -18.064 1.00 93.88 182 TYR A O 1
ATOM 1456 N N . ALA A 1 183 ? 1.060 -2.463 -20.151 1.00 91.50 183 ALA A N 1
ATOM 1457 C CA . ALA A 1 183 ? 0.034 -3.452 -19.834 1.00 91.50 183 ALA A CA 1
ATOM 1458 C C . ALA A 1 183 ? 0.431 -4.405 -18.692 1.00 91.50 183 ALA A C 1
ATOM 1460 O O . ALA A 1 183 ? -0.414 -4.746 -17.863 1.00 91.50 183 ALA A O 1
ATOM 1461 N N . LEU A 1 184 ? 1.703 -4.810 -18.608 1.00 93.00 184 LEU A N 1
ATOM 1462 C CA . LEU A 1 184 ? 2.172 -5.701 -17.542 1.00 93.00 184 LEU A CA 1
ATOM 1463 C C . LEU A 1 184 ? 2.224 -4.971 -16.196 1.00 93.00 184 LEU A C 1
ATOM 1465 O O . LEU A 1 184 ? 1.781 -5.519 -15.189 1.00 93.00 184 LEU A O 1
ATOM 1469 N N . ASP A 1 185 ? 2.654 -3.706 -16.186 1.00 97.19 185 ASP A N 1
ATOM 1470 C CA . ASP A 1 185 ? 2.619 -2.885 -14.970 1.00 97.19 185 ASP A CA 1
ATOM 1471 C C . ASP A 1 185 ? 1.179 -2.629 -14.508 1.00 97.19 185 ASP A C 1
ATOM 1473 O O . ASP A 1 185 ? 0.913 -2.608 -13.306 1.00 97.19 185 ASP A O 1
ATOM 1477 N N . SER A 1 186 ? 0.222 -2.496 -15.435 1.00 95.88 186 SER A N 1
ATOM 1478 C CA . SER A 1 186 ? -1.201 -2.446 -15.083 1.00 95.88 186 SER A CA 1
ATOM 1479 C C . SER A 1 186 ? -1.663 -3.729 -14.393 1.00 95.88 186 SER A C 1
ATOM 1481 O O . SER A 1 186 ? -2.352 -3.639 -13.378 1.00 95.88 186 SER A O 1
ATOM 1483 N N . ILE A 1 187 ? -1.267 -4.907 -14.891 1.00 94.69 187 ILE A N 1
ATOM 1484 C CA . ILE A 1 187 ? -1.574 -6.195 -14.246 1.00 94.69 187 ILE A CA 1
ATOM 1485 C C . ILE A 1 187 ? -0.963 -6.247 -12.843 1.00 94.69 187 ILE A C 1
ATOM 1487 O O . ILE A 1 187 ? -1.683 -6.509 -11.880 1.00 94.69 187 ILE A O 1
ATOM 1491 N N . ALA A 1 188 ? 0.326 -5.921 -12.708 1.00 96.00 188 ALA A N 1
ATOM 1492 C CA . ALA A 1 188 ? 1.020 -5.914 -11.422 1.00 96.00 188 ALA A CA 1
ATOM 1493 C C . ALA A 1 188 ? 0.349 -4.973 -10.406 1.00 96.00 188 ALA A C 1
ATOM 1495 O O . ALA A 1 188 ? 0.142 -5.341 -9.251 1.00 96.00 188 ALA A O 1
ATOM 1496 N N . HIS A 1 189 ? -0.049 -3.771 -10.831 1.00 97.12 189 HIS A N 1
ATOM 1497 C CA . HIS A 1 189 ? -0.719 -2.805 -9.961 1.00 97.12 189 HIS A CA 1
ATOM 1498 C C . HIS A 1 189 ? -2.138 -3.247 -9.556 1.00 97.12 189 HIS A C 1
ATOM 1500 O O . HIS A 1 189 ? -2.536 -3.066 -8.399 1.00 97.12 189 HIS A O 1
ATOM 1506 N N . MET A 1 190 ? -2.908 -3.834 -10.481 1.00 93.19 190 MET A N 1
ATOM 1507 C CA . MET A 1 190 ? -4.229 -4.395 -10.169 1.00 93.19 190 MET A CA 1
ATOM 1508 C C . MET A 1 190 ? -4.119 -5.534 -9.154 1.00 93.19 190 MET A C 1
ATOM 1510 O O . MET A 1 190 ? -4.851 -5.537 -8.164 1.00 93.19 190 MET A O 1
ATOM 1514 N N . GLU A 1 191 ? -3.169 -6.447 -9.354 1.00 95.19 191 GLU A N 1
ATOM 1515 C CA . GLU A 1 191 ? -2.924 -7.564 -8.443 1.00 95.19 191 GLU A CA 1
ATOM 1516 C C . GLU A 1 191 ? -2.459 -7.074 -7.066 1.00 95.19 191 GLU A C 1
ATOM 1518 O O . GLU A 1 191 ? -3.004 -7.491 -6.045 1.00 95.19 191 GLU A O 1
ATOM 1523 N N . ALA A 1 192 ? -1.518 -6.124 -7.019 1.00 95.38 192 ALA A N 1
ATOM 1524 C CA . ALA A 1 192 ? -1.068 -5.505 -5.774 1.00 95.38 192 ALA A CA 1
ATOM 1525 C C . ALA A 1 192 ? -2.228 -4.860 -5.008 1.00 95.38 192 ALA A C 1
ATOM 1527 O O . ALA A 1 192 ? -2.350 -5.027 -3.795 1.00 95.38 192 ALA A O 1
ATOM 1528 N N . THR A 1 193 ? -3.120 -4.162 -5.715 1.00 91.81 193 THR A N 1
ATOM 1529 C CA . THR A 1 193 ? -4.322 -3.578 -5.112 1.00 91.81 193 THR A CA 1
ATOM 1530 C C . THR A 1 193 ? -5.241 -4.667 -4.558 1.00 91.81 193 THR A C 1
ATOM 1532 O O . THR A 1 193 ? -5.677 -4.566 -3.413 1.00 91.81 193 THR A O 1
ATOM 1535 N N . ALA A 1 194 ? -5.516 -5.719 -5.332 1.00 90.00 194 ALA A N 1
ATOM 1536 C CA . ALA A 1 194 ? -6.404 -6.805 -4.924 1.00 90.00 194 ALA A CA 1
ATOM 1537 C C . ALA A 1 194 ? -5.868 -7.570 -3.702 1.00 90.00 194 ALA A C 1
ATOM 1539 O O . ALA A 1 194 ? -6.584 -7.715 -2.707 1.00 90.00 194 ALA A O 1
ATOM 1540 N N . ARG A 1 195 ? -4.595 -7.991 -3.732 1.00 92.88 195 ARG A N 1
ATOM 1541 C CA . ARG A 1 195 ? -3.940 -8.690 -2.611 1.00 92.88 195 ARG A CA 1
ATOM 1542 C C . ARG A 1 195 ? -3.911 -7.833 -1.358 1.00 92.88 195 ARG A C 1
ATOM 1544 O O . ARG A 1 195 ? -4.208 -8.325 -0.272 1.00 92.88 195 ARG A O 1
ATOM 1551 N N . PHE A 1 196 ? -3.622 -6.544 -1.502 1.00 92.31 196 PHE A N 1
ATOM 1552 C CA . PHE A 1 196 ? -3.580 -5.652 -0.357 1.00 92.31 196 PHE A CA 1
ATOM 1553 C C . PHE A 1 196 ? -4.958 -5.398 0.260 1.00 92.31 196 PHE A C 1
ATOM 1555 O O . PHE A 1 196 ? -5.082 -5.343 1.483 1.00 92.31 196 PHE A O 1
ATOM 1562 N N . GLN A 1 197 ? -6.014 -5.295 -0.551 1.00 83.56 197 GLN A N 1
ATOM 1563 C CA . GLN A 1 197 ? -7.380 -5.218 -0.024 1.00 83.56 197 GLN A CA 1
ATOM 1564 C C . GLN A 1 197 ? -7.783 -6.513 0.692 1.00 83.56 197 GLN A C 1
ATOM 1566 O O . GLN A 1 197 ? -8.361 -6.455 1.776 1.00 83.56 197 GLN A O 1
ATOM 1571 N N . ALA A 1 198 ? -7.411 -7.678 0.154 1.00 82.94 198 ALA A N 1
ATOM 1572 C CA . ALA A 1 198 ? -7.638 -8.957 0.825 1.00 82.94 198 ALA A CA 1
ATOM 1573 C C . ALA A 1 198 ? -6.886 -9.045 2.168 1.00 82.94 198 ALA A C 1
ATOM 1575 O O . ALA A 1 198 ? -7.465 -9.470 3.171 1.00 82.94 198 ALA A O 1
ATOM 1576 N N . LEU A 1 199 ? -5.634 -8.575 2.215 1.00 83.69 199 LEU A N 1
ATOM 1577 C CA . LEU A 1 199 ? -4.849 -8.458 3.446 1.00 83.69 199 LEU A CA 1
ATOM 1578 C C . LEU A 1 199 ? -5.544 -7.542 4.462 1.00 83.69 199 LEU A C 1
ATOM 1580 O O . LEU A 1 199 ? -5.756 -7.952 5.602 1.00 83.69 199 LEU A O 1
ATOM 1584 N N . LYS A 1 200 ? -5.967 -6.342 4.038 1.00 79.38 200 LYS A N 1
ATOM 1585 C CA . LYS A 1 200 ? -6.744 -5.389 4.851 1.00 79.38 200 LYS A CA 1
ATOM 1586 C C . LYS A 1 200 ? -7.949 -6.076 5.493 1.00 79.38 200 LYS A C 1
ATOM 1588 O O . LYS A 1 200 ? -8.109 -6.034 6.713 1.00 79.38 200 LYS A O 1
ATOM 1593 N N . THR A 1 201 ? -8.775 -6.749 4.694 1.00 76.56 201 THR A N 1
ATOM 1594 C CA . THR A 1 201 ? -9.960 -7.461 5.189 1.00 76.56 201 THR A CA 1
ATOM 1595 C C . THR A 1 201 ? -9.594 -8.593 6.150 1.00 76.56 201 THR A C 1
ATOM 1597 O O . THR A 1 201 ? -10.223 -8.722 7.200 1.00 76.56 201 THR A O 1
ATOM 1600 N N . SER A 1 202 ? -8.568 -9.387 5.833 1.00 75.69 202 SER A N 1
ATOM 1601 C CA . SER A 1 202 ? -8.117 -10.513 6.659 1.00 75.69 202 SER A CA 1
ATOM 1602 C C . SER A 1 202 ? -7.594 -10.066 8.025 1.00 75.69 202 SER A C 1
ATOM 1604 O O . SER A 1 202 ? -7.990 -10.621 9.057 1.00 75.69 202 SER A O 1
ATOM 1606 N N . VAL A 1 203 ? -6.753 -9.028 8.060 1.00 68.62 203 VAL A N 1
ATOM 1607 C CA . VAL A 1 203 ? -6.209 -8.489 9.311 1.00 68.62 203 VAL A CA 1
ATOM 1608 C C . VAL A 1 203 ? -7.323 -7.874 10.152 1.00 68.62 203 VAL A C 1
ATOM 1610 O O . VAL A 1 203 ? -7.414 -8.184 11.336 1.00 68.62 203 VAL A O 1
ATOM 1613 N N . LEU A 1 204 ? -8.231 -7.094 9.554 1.00 65.31 204 LEU A N 1
ATOM 1614 C CA . LEU A 1 204 ? -9.382 -6.533 10.270 1.00 65.31 204 LEU A CA 1
ATOM 1615 C C . LEU A 1 204 ? -10.284 -7.629 10.853 1.00 65.31 204 LEU A C 1
ATOM 1617 O O . LEU A 1 204 ? -10.632 -7.571 12.031 1.00 65.31 204 LEU A O 1
ATOM 1621 N N . ALA A 1 205 ? -10.604 -8.664 10.073 1.00 65.00 205 ALA A N 1
ATOM 1622 C CA . ALA A 1 205 ? -11.394 -9.799 10.544 1.00 65.00 205 ALA A CA 1
ATOM 1623 C C . ALA A 1 205 ? -10.682 -10.575 11.666 1.00 65.00 205 ALA A C 1
ATOM 1625 O O . ALA A 1 205 ? -11.320 -11.020 12.620 1.00 65.00 205 ALA A O 1
ATOM 1626 N N . SER A 1 206 ? -9.359 -10.722 11.581 1.00 62.75 206 SER A N 1
ATOM 1627 C CA . SER A 1 206 ? -8.547 -11.406 12.592 1.00 62.75 206 SER A CA 1
ATOM 1628 C C . SER A 1 206 ? -8.409 -10.598 13.880 1.00 62.75 206 SER A C 1
ATOM 1630 O O . SER A 1 206 ? -8.412 -11.187 14.959 1.00 62.75 206 SER A O 1
ATOM 1632 N N . SER A 1 207 ? -8.328 -9.270 13.790 1.00 58.03 207 SER A N 1
ATOM 1633 C CA . SER A 1 207 ? -8.386 -8.373 14.947 1.00 58.03 207 SER A CA 1
ATOM 1634 C C . SER A 1 207 ? -9.764 -8.430 15.605 1.00 58.03 207 SER A C 1
ATOM 1636 O O . SER A 1 207 ? -9.853 -8.629 16.810 1.00 58.03 207 SER A O 1
ATOM 1638 N N . MET A 1 208 ? -10.850 -8.406 14.824 1.00 51.75 208 MET A N 1
ATOM 1639 C CA . MET A 1 208 ? -12.212 -8.583 15.348 1.00 51.75 208 MET A CA 1
ATOM 1640 C C . MET A 1 208 ? -12.408 -9.947 16.033 1.00 51.75 208 MET A C 1
ATOM 1642 O O . MET A 1 208 ? -12.998 -10.017 17.108 1.00 51.75 208 MET A O 1
ATOM 1646 N N . LYS A 1 209 ? -11.882 -11.037 15.453 1.00 50.91 209 LYS A N 1
ATOM 1647 C CA . LYS A 1 209 ? -11.939 -12.384 16.052 1.00 50.91 209 LYS A CA 1
ATOM 1648 C C . LYS A 1 209 ? -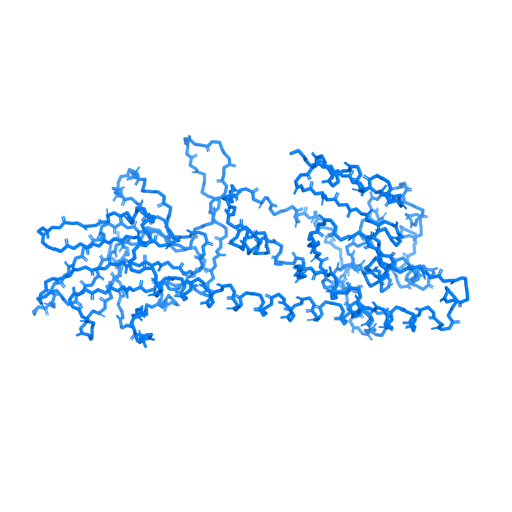11.070 -12.520 17.297 1.00 50.91 209 LYS A C 1
ATOM 1650 O O . LYS A 1 209 ? -11.506 -13.160 18.249 1.00 50.91 209 LYS A O 1
ATOM 1655 N N . ARG A 1 210 ? -9.867 -11.929 17.311 1.00 47.84 210 ARG A N 1
ATOM 1656 C CA . ARG A 1 210 ? -9.044 -11.843 18.526 1.00 47.84 210 ARG A CA 1
ATOM 1657 C C . ARG A 1 210 ? -9.824 -11.127 19.618 1.00 47.84 210 ARG A C 1
ATOM 1659 O O . ARG A 1 210 ? -9.960 -11.704 20.683 1.00 47.84 210 ARG A O 1
ATOM 1666 N N . ASN A 1 211 ? -10.470 -10.009 19.304 1.00 40.69 211 ASN A N 1
ATOM 1667 C CA . ASN A 1 211 ? -11.277 -9.244 20.257 1.00 40.69 211 ASN A CA 1
ATOM 1668 C C . ASN A 1 211 ? -12.498 -10.021 20.776 1.00 40.69 211 ASN A C 1
ATOM 1670 O O . ASN A 1 211 ? -12.855 -9.889 21.944 1.00 40.69 211 ASN A O 1
ATOM 1674 N N . ALA A 1 212 ? -13.096 -10.888 19.953 1.00 41.59 212 ALA A N 1
ATOM 1675 C CA . ALA A 1 212 ? -14.165 -11.792 20.380 1.00 41.59 212 ALA A CA 1
ATOM 1676 C C . ALA A 1 212 ? -13.659 -12.975 21.236 1.00 41.59 212 ALA A C 1
ATOM 1678 O O . ALA A 1 212 ? -14.345 -13.414 22.160 1.00 41.59 212 ALA A O 1
ATOM 1679 N N . ALA A 1 213 ? -12.458 -13.493 20.951 1.00 39.25 213 ALA A N 1
ATOM 1680 C CA . ALA A 1 213 ? -11.849 -14.618 21.665 1.00 39.25 213 ALA A CA 1
ATOM 1681 C C . ALA A 1 213 ? -11.142 -14.193 22.966 1.00 39.25 213 ALA A C 1
ATOM 1683 O O . ALA A 1 213 ? -11.046 -14.976 23.912 1.00 39.25 213 ALA A O 1
ATOM 1684 N N . THR A 1 214 ? -10.678 -12.947 23.058 1.00 40.34 214 THR A N 1
ATOM 1685 C CA . THR A 1 214 ? -10.005 -12.402 24.234 1.00 40.34 214 THR A CA 1
ATOM 1686 C C . THR A 1 214 ? -10.976 -11.635 25.124 1.00 40.34 214 THR A C 1
ATOM 1688 O O . THR A 1 214 ? -10.815 -10.441 25.353 1.00 40.34 214 THR A O 1
ATOM 1691 N N . LYS A 1 215 ? -11.896 -12.354 25.778 1.00 39.66 215 LYS A N 1
ATOM 1692 C CA . LYS A 1 215 ? -12.470 -11.887 27.060 1.00 39.66 215 LYS A CA 1
ATOM 1693 C C . LYS A 1 215 ? -11.410 -11.782 28.179 1.00 39.66 215 LYS A C 1
ATOM 1695 O O . LYS A 1 215 ? -11.729 -11.380 29.294 1.00 39.66 215 LYS A O 1
ATOM 1700 N N . THR A 1 216 ? -10.152 -12.147 27.908 1.00 34.16 216 THR A N 1
ATOM 1701 C CA . THR A 1 216 ? -9.085 -12.288 28.912 1.00 34.16 216 THR A CA 1
ATOM 1702 C C . THR A 1 216 ? -7.706 -11.732 28.528 1.00 34.16 216 THR A C 1
ATOM 1704 O O . THR A 1 216 ? -6.820 -11.764 29.379 1.00 34.16 216 THR A O 1
ATOM 1707 N N . SER A 1 217 ? -7.485 -11.164 27.333 1.00 31.44 217 SER A N 1
ATOM 1708 C CA . SER A 1 217 ? -6.187 -10.533 27.017 1.00 31.44 217 SER A CA 1
ATOM 1709 C C . SER A 1 217 ? -6.222 -9.043 27.347 1.00 31.44 217 SER A C 1
ATOM 1711 O O . SER A 1 217 ? -6.684 -8.212 26.571 1.00 31.44 217 SER A O 1
ATOM 1713 N N . ARG A 1 218 ? -5.791 -8.729 28.570 1.00 36.12 218 ARG A N 1
ATOM 1714 C CA . ARG A 1 218 ? -5.649 -7.374 29.101 1.00 36.12 218 ARG A CA 1
ATOM 1715 C C . ARG A 1 218 ? -4.379 -6.722 28.539 1.00 36.12 218 ARG A C 1
ATOM 1717 O O . ARG A 1 218 ? -3.332 -6.782 29.176 1.00 36.12 218 ARG A O 1
ATOM 1724 N N . LEU A 1 219 ? -4.490 -5.999 27.427 1.00 38.53 219 LEU A N 1
ATOM 1725 C CA . LEU A 1 219 ? -3.901 -4.654 27.445 1.00 38.53 219 LEU A CA 1
ATOM 1726 C C . LEU A 1 219 ? -4.696 -3.861 28.499 1.00 38.53 219 LEU A C 1
ATOM 1728 O O . LEU A 1 219 ? -5.907 -4.083 28.609 1.00 38.53 219 LEU A O 1
ATOM 1732 N N . PRO A 1 220 ? -4.076 -3.025 29.350 1.00 43.47 220 PRO A N 1
ATOM 1733 C CA . PRO A 1 220 ? -4.817 -2.323 30.388 1.00 43.47 220 PRO A CA 1
ATOM 1734 C C . PRO A 1 220 ? -5.806 -1.370 29.715 1.00 43.47 220 PRO A C 1
ATOM 1736 O O . PRO A 1 220 ? -5.427 -0.300 29.242 1.00 43.47 220 PRO A O 1
ATOM 1739 N N . ALA A 1 221 ? -7.070 -1.789 29.637 1.00 51.19 221 ALA A N 1
ATOM 1740 C CA . ALA A 1 221 ? -8.150 -0.944 29.169 1.00 51.19 221 ALA A CA 1
ATOM 1741 C C . ALA A 1 221 ? -8.144 0.329 30.025 1.00 51.19 221 ALA A C 1
ATOM 1743 O O . ALA A 1 221 ? -8.101 0.262 31.258 1.00 51.19 221 ALA A O 1
ATOM 1744 N N . LYS A 1 222 ? -8.102 1.489 29.372 1.00 70.88 222 LYS A N 1
ATOM 1745 C CA . LYS A 1 222 ? -7.944 2.776 30.055 1.00 70.88 222 LYS A CA 1
ATOM 1746 C C . LYS A 1 222 ? -9.302 3.200 30.583 1.00 70.88 222 LYS A C 1
ATOM 1748 O O . LYS A 1 222 ? -10.236 3.382 29.807 1.00 70.88 222 LYS A O 1
ATOM 1753 N N . THR A 1 223 ? -9.426 3.337 31.896 1.00 80.19 223 THR A N 1
ATOM 1754 C CA . THR A 1 223 ? -10.682 3.751 32.526 1.00 80.19 223 THR A CA 1
ATOM 1755 C C . THR A 1 223 ? -10.981 5.210 32.197 1.00 80.19 223 THR A C 1
ATOM 1757 O O . THR A 1 223 ? -10.346 6.104 32.748 1.00 80.19 223 THR A O 1
ATOM 1760 N N . ALA A 1 224 ? -11.956 5.450 31.321 1.00 85.19 224 ALA A N 1
ATOM 1761 C CA . ALA A 1 224 ? -12.428 6.792 30.985 1.00 85.19 224 ALA A CA 1
ATOM 1762 C C . ALA A 1 224 ? -13.464 7.323 31.980 1.00 85.19 224 ALA A C 1
ATOM 1764 O O . ALA A 1 224 ? -13.558 8.529 32.188 1.00 85.19 224 ALA A O 1
ATOM 1765 N N . PHE A 1 225 ? -14.216 6.418 32.609 1.00 88.00 225 PHE A N 1
ATOM 1766 C CA . PHE A 1 225 ? -15.212 6.727 33.630 1.00 88.00 225 PHE A CA 1
ATOM 1767 C C . PHE A 1 225 ? -15.356 5.549 34.591 1.00 88.00 225 PHE A C 1
ATOM 1769 O O . PHE A 1 225 ? -15.330 4.391 34.165 1.00 88.00 225 PHE A O 1
ATOM 1776 N N . SER A 1 226 ? -15.542 5.840 35.877 1.00 85.75 226 SER A N 1
ATOM 1777 C CA . SER A 1 226 ? -15.856 4.838 36.893 1.00 85.75 226 SER A CA 1
ATOM 1778 C C . SER A 1 226 ? -16.644 5.476 38.032 1.00 85.75 226 SER A C 1
ATOM 1780 O O . SER A 1 226 ? -16.135 6.371 38.704 1.00 85.75 226 SER A O 1
ATOM 1782 N N . GLN A 1 227 ? -17.856 4.983 38.286 1.00 84.31 227 GLN A N 1
ATOM 1783 C CA . GLN A 1 227 ? -18.692 5.401 39.413 1.00 84.31 227 GLN A CA 1
ATOM 1784 C C . GLN A 1 227 ? -19.497 4.203 39.928 1.00 84.31 227 GLN A C 1
ATOM 1786 O O . GLN A 1 227 ? -20.365 3.675 39.239 1.00 84.31 227 GLN A O 1
ATOM 1791 N N . GLY A 1 228 ? -19.209 3.748 41.151 1.00 85.06 228 GLY A N 1
ATOM 1792 C CA . GLY A 1 228 ? -19.823 2.528 41.685 1.00 85.06 228 GLY A CA 1
ATOM 1793 C C . GLY A 1 228 ? -19.540 1.316 40.788 1.00 85.06 228 GLY A C 1
ATOM 1794 O O . GLY A 1 228 ? -18.381 0.990 40.541 1.00 85.06 228 GLY A O 1
ATOM 1795 N N . GLU A 1 229 ? -20.595 0.660 40.294 1.00 85.12 229 GLU A N 1
ATOM 1796 C CA . GLU A 1 229 ? -20.479 -0.451 39.336 1.00 85.12 229 GLU A CA 1
ATOM 1797 C C . GLU A 1 229 ? -20.399 -0.010 37.867 1.00 85.12 229 GLU A C 1
ATOM 1799 O O . GLU A 1 229 ? -20.080 -0.827 36.996 1.00 85.12 229 GLU A O 1
ATOM 1804 N N . GLN A 1 230 ? -20.687 1.260 37.574 1.00 87.81 230 GLN A N 1
ATOM 1805 C CA . GLN A 1 230 ? -20.609 1.786 36.220 1.00 87.81 230 GLN A CA 1
ATOM 1806 C C . GLN A 1 230 ? -19.148 1.987 35.829 1.00 87.81 230 GLN A C 1
ATOM 1808 O O . GLN A 1 230 ? -18.359 2.558 36.588 1.00 87.81 230 GLN A O 1
ATOM 1813 N N . ARG A 1 231 ? -18.787 1.573 34.614 1.00 90.50 231 ARG A N 1
ATOM 1814 C CA . ARG A 1 231 ? -17.451 1.815 34.060 1.00 90.50 231 ARG A CA 1
ATOM 1815 C C . ARG A 1 231 ? -17.491 1.996 32.556 1.00 90.50 231 ARG A C 1
ATOM 1817 O O . ARG A 1 231 ? -18.258 1.323 31.872 1.00 90.50 231 ARG A O 1
ATOM 1824 N N . ILE A 1 232 ? -16.608 2.851 32.059 1.00 90.94 232 ILE A N 1
ATOM 1825 C CA . ILE A 1 232 ? -16.293 2.990 30.638 1.00 90.94 232 ILE A CA 1
ATOM 1826 C C . ILE A 1 232 ? -14.796 2.740 30.506 1.00 90.94 232 ILE A C 1
ATOM 1828 O O . ILE A 1 232 ? -13.985 3.460 31.093 1.00 90.94 232 ILE A O 1
ATOM 1832 N N . LEU A 1 233 ? -14.434 1.696 29.768 1.00 87.19 233 LEU A N 1
ATOM 1833 C CA . LEU A 1 233 ? -13.054 1.296 29.540 1.00 87.19 233 LEU A CA 1
ATOM 1834 C C . LEU A 1 233 ? -12.746 1.420 28.050 1.00 87.19 233 LEU A C 1
ATOM 1836 O O . LEU A 1 233 ? -13.402 0.801 27.216 1.00 87.19 233 LEU A O 1
ATOM 1840 N N . LEU A 1 234 ? -11.731 2.201 27.716 1.00 87.50 234 LEU A N 1
ATOM 1841 C CA . LEU A 1 234 ? -11.258 2.353 26.348 1.00 87.50 234 LEU A CA 1
ATOM 1842 C C . LEU A 1 234 ? -10.293 1.207 26.038 1.00 87.50 234 LEU A C 1
ATOM 1844 O O . LEU A 1 234 ? -9.283 1.040 26.728 1.00 87.50 234 LEU A O 1
ATOM 1848 N N . GLY A 1 235 ? -10.659 0.389 25.053 1.00 80.19 235 GLY A N 1
ATOM 1849 C CA . GLY A 1 235 ? -9.918 -0.797 24.632 1.00 80.19 235 GLY A CA 1
ATOM 1850 C C . GLY A 1 235 ? -8.910 -0.471 23.533 1.00 80.19 235 GLY A C 1
ATOM 1851 O O . GLY A 1 235 ? -8.092 0.439 23.666 1.00 80.19 235 GLY A O 1
ATOM 1852 N N . ASP A 1 236 ? -8.980 -1.209 22.429 1.00 75.44 236 ASP A N 1
ATOM 1853 C CA . ASP A 1 236 ? -8.042 -1.056 21.315 1.00 75.44 236 ASP A CA 1
ATOM 1854 C C . ASP A 1 236 ? -8.179 0.276 20.570 1.00 75.44 236 ASP A C 1
ATOM 1856 O O . ASP A 1 236 ? -9.270 0.847 20.468 1.00 75.44 236 ASP A O 1
ATOM 1860 N N . SER A 1 237 ? -7.066 0.700 19.956 1.00 77.38 237 SER A N 1
ATOM 1861 C CA . SER A 1 237 ? -6.956 1.918 19.139 1.00 77.38 237 SER A CA 1
ATOM 1862 C C . SER A 1 237 ? -7.271 3.196 19.930 1.00 77.38 237 SER A C 1
ATOM 1864 O O . SER A 1 237 ? -8.010 4.076 19.476 1.00 77.38 237 SER A O 1
ATOM 1866 N N . TRP A 1 238 ? -6.701 3.280 21.136 1.00 82.44 238 TRP A N 1
ATOM 1867 C CA . TRP A 1 238 ? -6.713 4.464 21.991 1.00 82.44 238 TRP A CA 1
ATOM 1868 C C . TRP A 1 238 ? -5.311 4.787 22.507 1.00 82.44 238 TRP A C 1
ATOM 1870 O O . TRP A 1 238 ? -4.641 3.959 23.135 1.00 82.44 238 TRP A O 1
ATOM 1880 N N . TRP A 1 239 ? -4.892 6.035 22.324 1.00 75.88 239 TRP A N 1
ATOM 1881 C CA . TRP A 1 239 ? -3.645 6.582 22.856 1.00 75.88 239 TRP A CA 1
ATOM 1882 C C . TRP A 1 239 ? -3.698 6.767 24.380 1.00 75.88 239 TRP A C 1
ATOM 1884 O O . TRP A 1 239 ? -4.774 6.684 24.982 1.00 75.88 239 TRP A O 1
ATOM 1894 N N . PRO A 1 240 ? -2.553 6.876 25.081 1.00 72.94 240 PRO A N 1
ATOM 1895 C CA . PRO A 1 240 ? -2.537 7.192 26.513 1.00 72.94 240 PRO A CA 1
ATOM 1896 C C . PRO A 1 240 ? -3.298 8.495 26.821 1.00 72.94 240 PRO A C 1
ATOM 1898 O O . PRO A 1 240 ? -3.296 9.391 25.975 1.00 72.94 240 PRO A O 1
ATOM 1901 N N . PRO A 1 241 ? -3.965 8.603 27.989 1.00 73.06 241 PRO A N 1
ATOM 1902 C CA . PRO A 1 241 ? -4.663 9.826 28.362 1.00 73.06 241 PRO A CA 1
ATOM 1903 C C . PRO A 1 241 ? -3.675 10.979 28.510 1.00 73.06 241 PRO A C 1
ATOM 1905 O O . PRO A 1 241 ? -2.569 10.794 29.020 1.00 73.06 241 PRO A O 1
ATOM 1908 N N . ILE A 1 242 ? -4.105 12.173 28.121 1.00 68.75 242 ILE A N 1
ATOM 1909 C CA . ILE A 1 242 ? -3.358 13.411 28.349 1.00 68.75 242 ILE A CA 1
ATOM 1910 C C . ILE A 1 242 ? -4.236 14.404 29.104 1.00 68.75 242 ILE A C 1
ATOM 1912 O O . ILE A 1 242 ? -5.462 14.346 29.028 1.00 68.75 242 ILE A O 1
ATOM 1916 N N . VAL A 1 243 ? -3.613 15.309 29.852 1.00 70.12 243 VAL A N 1
ATOM 1917 C CA . VAL A 1 243 ? -4.324 16.396 30.530 1.00 70.12 243 VAL A CA 1
ATOM 1918 C C . VAL A 1 243 ? -4.186 17.649 29.677 1.00 70.12 243 VAL A C 1
ATOM 1920 O O . VAL A 1 243 ? -3.088 18.180 29.530 1.00 70.12 243 VAL A O 1
ATOM 1923 N N . THR A 1 244 ? -5.300 18.118 29.126 1.00 70.69 244 THR A N 1
ATOM 1924 C CA . THR A 1 244 ? -5.346 19.276 28.233 1.00 70.69 244 THR A CA 1
ATOM 1925 C C . THR A 1 244 ? -5.907 20.486 28.989 1.00 70.69 244 THR A C 1
ATOM 1927 O O . THR A 1 244 ? -7.027 20.411 29.513 1.00 70.69 244 THR A O 1
ATOM 1930 N N . PRO A 1 245 ? -5.166 21.611 29.083 1.00 69.06 245 PRO A N 1
ATOM 1931 C CA . PRO A 1 245 ? -5.633 22.812 29.775 1.00 69.06 245 PRO A CA 1
ATOM 1932 C C . PRO A 1 245 ? -6.999 23.283 29.258 1.00 69.06 245 PRO A C 1
ATOM 1934 O O . PRO A 1 245 ? -7.211 23.388 28.054 1.00 69.06 245 PRO A O 1
ATOM 1937 N N . GLY A 1 246 ? -7.940 23.545 30.168 1.00 72.12 246 GLY A N 1
ATOM 1938 C CA . GLY A 1 246 ? -9.306 23.969 29.831 1.00 72.12 246 GLY A CA 1
ATOM 1939 C C . GLY A 1 246 ? -10.257 22.855 29.363 1.00 72.12 246 GLY A C 1
ATOM 1940 O O . GLY A 1 246 ? -11.466 23.062 29.398 1.00 72.12 246 GLY A O 1
ATOM 1941 N N . TRP A 1 247 ? -9.750 21.672 28.994 1.00 73.69 247 TRP A N 1
ATOM 1942 C CA . TRP A 1 247 ? -10.559 20.524 28.550 1.00 73.69 247 TRP A CA 1
ATOM 1943 C C . TRP A 1 247 ? -10.627 19.389 29.584 1.00 73.69 247 TRP A C 1
ATOM 1945 O O . TRP A 1 247 ? -11.653 18.723 29.708 1.00 73.69 247 TRP A O 1
ATOM 1955 N N . GLY A 1 248 ? -9.557 19.186 30.358 1.00 77.94 248 GLY A N 1
ATOM 1956 C CA . GLY A 1 248 ? -9.438 18.080 31.310 1.00 77.94 248 GLY A CA 1
ATOM 1957 C C . GLY A 1 248 ? -8.739 16.867 30.698 1.00 77.94 248 GLY A C 1
ATOM 1958 O O . GLY A 1 248 ? -7.787 17.022 29.936 1.00 77.94 248 GLY A O 1
ATOM 1959 N N . ILE A 1 249 ? -9.172 15.655 31.063 1.00 78.81 249 ILE A N 1
ATOM 1960 C CA . ILE A 1 249 ? -8.573 14.421 30.535 1.00 78.81 249 ILE A CA 1
ATOM 1961 C C . ILE A 1 249 ? -9.071 14.180 29.107 1.00 78.81 249 ILE A C 1
ATOM 1963 O O . ILE A 1 249 ? -10.270 14.031 28.865 1.00 78.81 249 ILE A O 1
ATOM 1967 N N . GLU A 1 250 ? -8.127 14.110 28.177 1.00 82.12 250 GLU A N 1
ATOM 1968 C CA . GLU A 1 250 ? -8.344 13.872 26.759 1.00 82.12 250 GLU A CA 1
ATOM 1969 C C . GLU A 1 250 ? -7.882 12.457 26.375 1.00 82.12 250 GLU A C 1
ATOM 1971 O O . GLU A 1 250 ? -6.775 12.021 26.706 1.00 82.12 250 GLU A O 1
ATOM 1976 N N . TYR A 1 251 ? -8.734 11.754 25.630 1.00 86.81 251 TYR A N 1
ATOM 1977 C CA . TYR A 1 251 ? -8.485 10.432 25.070 1.00 86.81 251 TYR A CA 1
ATOM 1978 C C . TYR A 1 251 ? -8.551 10.499 23.548 1.00 86.81 251 TYR A C 1
ATOM 1980 O O . TYR A 1 251 ? -9.592 10.825 22.971 1.00 86.81 251 TYR A O 1
ATOM 1988 N N . ARG A 1 252 ? -7.445 10.147 22.891 1.00 86.81 252 ARG A N 1
ATOM 1989 C CA . ARG A 1 252 ? -7.320 10.175 21.430 1.00 86.81 252 ARG A CA 1
ATOM 1990 C C . ARG A 1 252 ? -7.518 8.778 20.852 1.00 86.81 252 ARG A C 1
ATOM 1992 O O . ARG A 1 252 ? -6.834 7.842 21.264 1.00 86.81 252 ARG A O 1
ATOM 1999 N N . ALA A 1 253 ? -8.419 8.654 19.887 1.00 86.12 253 ALA A N 1
ATOM 2000 C CA . ALA A 1 253 ? -8.693 7.424 19.155 1.00 86.12 253 ALA A CA 1
ATOM 2001 C C . ALA A 1 253 ? -7.828 7.334 17.888 1.00 86.12 253 ALA A C 1
ATOM 2003 O O . ALA A 1 253 ? -7.716 8.296 17.125 1.00 86.12 253 ALA A O 1
ATOM 2004 N N . GLY A 1 254 ? -7.209 6.181 17.662 1.00 75.25 254 GLY A N 1
ATOM 2005 C CA . GLY A 1 254 ? -6.246 5.927 16.592 1.00 75.25 254 GLY A CA 1
ATOM 2006 C C . GLY A 1 254 ? -5.170 4.927 17.041 1.00 75.25 254 GLY A C 1
ATOM 2007 O O . GLY A 1 254 ? -5.131 4.558 18.216 1.00 75.25 254 GLY A O 1
ATOM 2008 N N . PRO A 1 255 ? -4.282 4.475 16.137 1.00 58.22 255 PRO A N 1
ATOM 2009 C CA . PRO A 1 255 ? -4.104 4.905 14.746 1.00 58.22 255 PRO A CA 1
ATOM 2010 C C . PRO A 1 255 ? -5.010 4.180 13.737 1.00 58.22 255 PRO A C 1
ATOM 2012 O O . PRO A 1 255 ? -4.851 4.390 12.536 1.00 58.22 255 PRO A O 1
ATOM 2015 N N . HIS A 1 256 ? -5.927 3.320 14.190 1.00 66.12 256 HIS A N 1
ATOM 2016 C CA . HIS A 1 256 ? -6.850 2.578 13.328 1.00 66.12 256 HIS A CA 1
ATOM 2017 C C . HIS A 1 256 ? -8.212 3.263 13.221 1.00 66.12 256 HIS A C 1
ATOM 2019 O O . HIS A 1 256 ? -8.597 4.063 14.070 1.00 66.12 256 HIS A O 1
ATOM 2025 N N . ALA A 1 257 ? -8.949 2.936 12.156 1.00 70.12 257 ALA A N 1
ATOM 2026 C CA . ALA A 1 257 ? -10.234 3.558 11.826 1.00 70.12 257 ALA A CA 1
ATOM 2027 C C . ALA A 1 257 ? -11.339 3.101 12.782 1.00 70.12 257 ALA A C 1
ATOM 2029 O O . ALA A 1 257 ? -12.472 3.560 12.715 1.00 70.12 257 ALA A O 1
ATOM 2030 N N . VAL A 1 258 ? -11.004 2.155 13.648 1.00 77.56 258 VAL A N 1
ATOM 2031 C CA . VAL A 1 258 ? -11.904 1.462 14.539 1.00 77.56 258 VAL A CA 1
ATOM 2032 C C . VAL A 1 258 ? -11.307 1.533 15.933 1.00 77.56 258 VAL A C 1
ATOM 2034 O O . VAL A 1 258 ? -10.145 1.169 16.112 1.00 77.56 258 VAL A O 1
ATOM 2037 N N . SER A 1 259 ? -12.106 1.975 16.899 1.00 85.19 259 SER A N 1
ATOM 2038 C CA . SER A 1 259 ? -11.730 2.052 18.311 1.00 85.19 259 SER A CA 1
ATOM 2039 C C . SER A 1 259 ? -12.797 1.402 19.179 1.00 85.19 259 SER A C 1
ATOM 2041 O O . SER A 1 259 ? -13.992 1.544 18.916 1.00 85.19 259 SER A O 1
ATOM 2043 N N . THR A 1 260 ? -12.370 0.678 20.214 1.00 86.06 260 THR A N 1
ATOM 2044 C CA . THR A 1 260 ? -13.282 -0.125 21.045 1.00 86.06 260 THR A CA 1
ATOM 2045 C C . THR A 1 260 ? -13.540 0.549 22.386 1.00 86.06 260 THR A C 1
ATOM 2047 O O . THR A 1 260 ? -12.616 1.059 23.020 1.00 86.06 260 THR A O 1
ATOM 2050 N N . VAL A 1 261 ? -14.791 0.528 22.838 1.00 92.19 261 VAL A N 1
ATOM 2051 C CA . VAL A 1 261 ? -15.216 1.029 24.148 1.00 92.19 261 VAL A CA 1
ATOM 2052 C C . VAL A 1 261 ? -15.999 -0.066 24.858 1.00 92.19 261 VAL A C 1
ATOM 2054 O O . VAL A 1 261 ? -17.055 -0.476 24.391 1.00 92.19 261 VAL A O 1
ATOM 2057 N N . HIS A 1 262 ? -15.504 -0.538 25.994 1.00 91.75 262 HIS A N 1
ATOM 2058 C CA . HIS A 1 262 ? -16.229 -1.457 26.865 1.00 91.75 262 HIS A CA 1
ATOM 2059 C C . HIS A 1 262 ? -16.998 -0.668 27.913 1.00 91.75 262 HIS A C 1
ATOM 2061 O O . HIS A 1 262 ? -16.504 0.332 28.439 1.00 91.75 262 HIS A O 1
ATOM 2067 N N . PHE A 1 263 ? -18.190 -1.134 28.253 1.00 93.25 263 PHE A N 1
ATOM 2068 C CA . PHE A 1 263 ? -19.040 -0.446 29.207 1.00 93.25 263 PHE A CA 1
ATOM 2069 C C . PHE A 1 263 ? -19.702 -1.428 30.174 1.00 93.25 263 PHE A C 1
ATOM 2071 O O . PHE A 1 263 ? -20.027 -2.558 29.815 1.00 93.25 263 PHE A O 1
ATOM 2078 N N . ARG A 1 264 ? -19.921 -0.970 31.407 1.00 92.38 264 ARG A N 1
ATOM 2079 C CA . ARG A 1 264 ? -20.897 -1.522 32.352 1.00 92.38 264 ARG A CA 1
ATOM 2080 C C . ARG A 1 264 ? -21.749 -0.361 32.838 1.00 92.38 264 ARG A C 1
ATOM 2082 O O . ARG A 1 264 ? -21.188 0.644 33.269 1.00 92.38 264 ARG A O 1
ATOM 2089 N N . ARG A 1 265 ? -23.067 -0.498 32.742 1.00 93.06 265 ARG A N 1
ATOM 2090 C CA . ARG A 1 265 ? -24.050 0.546 33.044 1.00 93.06 265 ARG A CA 1
ATOM 2091 C C . ARG A 1 265 ? -25.077 0.067 34.067 1.00 93.06 265 ARG A C 1
ATOM 2093 O O . ARG A 1 265 ? -25.279 -1.137 34.239 1.00 93.06 265 ARG A O 1
ATOM 2100 N N . ASN A 1 266 ? -25.755 1.010 34.704 1.00 93.12 266 ASN A N 1
ATOM 2101 C CA . ASN A 1 266 ? -26.956 0.748 35.484 1.00 93.12 266 ASN A CA 1
ATOM 2102 C C . ASN A 1 266 ? -28.167 0.586 34.553 1.00 93.12 266 ASN A C 1
ATOM 2104 O O . ASN A 1 266 ? -28.128 0.936 33.373 1.00 93.12 266 ASN A O 1
ATOM 2108 N N . ARG A 1 267 ? -29.269 0.047 35.088 1.00 90.75 267 ARG A N 1
ATOM 2109 C CA . ARG A 1 267 ? -30.501 -0.175 34.309 1.00 90.75 267 ARG A CA 1
ATOM 2110 C C . ARG A 1 267 ? -31.105 1.118 33.763 1.00 90.75 267 ARG A C 1
ATOM 2112 O O . ARG A 1 267 ? -31.636 1.095 32.657 1.00 90.75 267 ARG A O 1
ATOM 2119 N N . ASP A 1 268 ? -30.977 2.205 34.514 1.00 91.50 268 ASP A N 1
ATOM 2120 C CA . ASP A 1 268 ? -31.591 3.494 34.186 1.00 91.50 268 ASP A CA 1
ATOM 2121 C C . ASP A 1 268 ? -30.756 4.318 33.188 1.00 91.50 268 ASP A C 1
ATOM 2123 O O . ASP A 1 268 ? -31.237 5.313 32.650 1.00 91.50 268 ASP A O 1
ATOM 2127 N N . ASP A 1 269 ? -29.520 3.899 32.895 1.00 93.38 269 ASP A N 1
ATOM 2128 C CA . ASP A 1 269 ? -28.640 4.591 31.953 1.00 93.38 269 ASP A CA 1
ATOM 2129 C C . ASP A 1 269 ? -29.025 4.255 30.516 1.00 93.38 269 ASP A C 1
ATOM 2131 O O . ASP A 1 269 ? -28.734 3.161 30.025 1.00 93.38 269 ASP A O 1
ATOM 2135 N N . ARG A 1 270 ? -29.639 5.193 29.801 1.00 94.31 270 ARG A N 1
ATOM 2136 C CA . ARG A 1 270 ? -30.009 4.988 28.396 1.00 94.31 270 ARG A CA 1
ATOM 2137 C C . ARG A 1 270 ? -28.864 5.315 27.443 1.00 94.31 270 ARG A C 1
ATOM 2139 O O . ARG A 1 270 ? -28.736 4.668 26.405 1.00 94.31 270 ARG A O 1
ATOM 2146 N N . TRP A 1 271 ? -28.041 6.298 27.792 1.00 96.81 271 TRP A N 1
ATOM 2147 C CA . TRP A 1 271 ? -27.067 6.890 26.884 1.00 96.81 271 TRP A CA 1
ATOM 2148 C C . TRP A 1 271 ? -25.640 6.744 27.401 1.00 96.81 271 TRP A C 1
ATOM 2150 O O . TRP A 1 271 ? -25.360 6.994 28.573 1.00 96.81 271 TRP A O 1
ATOM 2160 N N . LEU A 1 272 ? -24.724 6.406 26.495 1.00 96.94 272 LEU A N 1
ATOM 2161 C CA . LEU A 1 272 ? -23.292 6.632 26.673 1.00 96.94 272 LEU A CA 1
ATOM 2162 C C . LEU A 1 272 ? -22.941 7.978 26.046 1.00 96.94 272 LEU A C 1
ATOM 2164 O O . LEU A 1 272 ? -23.105 8.141 24.836 1.00 96.94 272 LEU A O 1
ATOM 2168 N N . ALA A 1 273 ? -22.459 8.921 26.848 1.00 96.38 273 ALA A N 1
ATOM 2169 C CA . ALA A 1 273 ? -22.143 10.267 26.400 1.00 96.38 273 ALA A CA 1
ATOM 2170 C C . ALA A 1 273 ? -20.653 10.584 26.551 1.00 96.38 273 ALA A C 1
ATOM 2172 O O . ALA A 1 273 ? -19.998 10.147 27.499 1.00 96.38 273 ALA A O 1
ATOM 2173 N N . PHE A 1 274 ? -20.126 11.372 25.621 1.00 95.62 274 PHE A N 1
ATOM 2174 C CA . PHE A 1 274 ? -18.783 11.939 25.695 1.00 95.62 274 PHE A CA 1
ATOM 2175 C C . PHE A 1 274 ? -18.713 13.233 24.894 1.00 95.62 274 PHE A C 1
ATOM 2177 O O . PHE A 1 274 ? -19.523 13.491 24.001 1.00 95.62 274 PHE A O 1
ATOM 2184 N N . ASP A 1 275 ? -17.716 14.042 25.214 1.00 94.38 275 ASP A N 1
ATOM 2185 C CA . ASP A 1 275 ? -17.443 15.286 24.515 1.00 94.38 275 ASP A CA 1
ATOM 2186 C C . ASP A 1 275 ? -16.344 15.059 23.484 1.00 94.38 275 ASP A C 1
ATOM 2188 O O . ASP A 1 275 ? -15.427 14.269 23.709 1.00 94.38 275 ASP A O 1
ATOM 2192 N N . VAL A 1 276 ? -16.432 15.753 22.356 1.00 91.56 276 VAL A N 1
ATOM 2193 C CA . VAL A 1 276 ? -15.504 15.646 21.233 1.00 91.56 276 VAL A CA 1
ATOM 2194 C C . VAL A 1 276 ? -14.661 16.910 21.176 1.00 91.56 276 VAL A C 1
ATOM 2196 O O . VAL A 1 276 ? -15.185 18.001 20.962 1.00 91.56 276 VAL A O 1
ATOM 2199 N N . ALA A 1 277 ? -13.350 16.752 21.349 1.00 84.31 277 ALA A N 1
ATOM 2200 C CA . ALA A 1 277 ? -12.396 17.844 21.194 1.00 84.31 277 ALA A CA 1
ATOM 2201 C C . ALA A 1 277 ? -12.159 18.145 19.708 1.00 84.31 277 ALA A C 1
ATOM 2203 O O . ALA A 1 277 ? -12.125 19.302 19.300 1.00 84.31 277 ALA A O 1
ATOM 2204 N N . PHE A 1 278 ? -12.022 17.097 18.889 1.00 83.94 278 PHE A N 1
ATOM 2205 C CA . PHE A 1 278 ? -11.949 17.210 17.433 1.00 83.94 278 PHE A CA 1
ATOM 2206 C C . PHE A 1 278 ? -12.265 15.877 16.742 1.00 83.94 278 PHE A C 1
ATOM 2208 O O . PHE A 1 278 ? -12.109 14.803 17.329 1.00 83.94 278 PHE A O 1
ATOM 2215 N N . VAL A 1 279 ? -12.614 15.953 15.455 1.00 82.56 279 VAL A N 1
ATOM 2216 C CA . VAL A 1 279 ? -12.600 14.825 14.511 1.00 82.56 279 VAL A CA 1
ATOM 2217 C C . VAL A 1 279 ? -11.718 15.201 13.330 1.00 82.56 279 VAL A C 1
ATOM 2219 O O . VAL A 1 279 ? -11.861 16.274 12.747 1.00 82.56 279 VAL A O 1
ATOM 2222 N N . ALA A 1 280 ? -10.774 14.333 12.987 1.00 76.50 280 ALA A N 1
ATOM 2223 C CA . ALA A 1 280 ? -9.852 14.572 11.892 1.00 76.50 280 ALA A CA 1
ATOM 2224 C C . ALA A 1 280 ? -10.572 14.342 10.561 1.00 76.50 280 ALA A C 1
ATOM 2226 O O . ALA A 1 280 ? -10.891 13.202 10.245 1.00 76.50 280 ALA A O 1
ATOM 2227 N N . GLY A 1 281 ? -10.831 15.406 9.794 1.00 69.00 281 GLY A N 1
ATOM 2228 C CA . GLY A 1 281 ? -11.246 15.347 8.383 1.00 69.00 281 GLY A CA 1
ATOM 2229 C C . GLY A 1 281 ? -12.527 14.561 8.052 1.00 69.00 281 GLY A C 1
ATOM 2230 O O . GLY A 1 281 ? -12.760 14.270 6.877 1.00 69.00 281 GLY A O 1
ATOM 2231 N N . ASN A 1 282 ? -13.341 14.207 9.049 1.00 71.81 282 ASN A N 1
ATOM 2232 C CA . ASN A 1 282 ? -14.648 13.573 8.873 1.00 71.81 282 ASN A CA 1
ATOM 2233 C C . ASN A 1 282 ? -15.729 14.426 9.535 1.00 71.81 282 ASN A C 1
ATOM 2235 O O . ASN A 1 282 ? -15.461 15.102 10.534 1.00 71.81 282 ASN A O 1
ATOM 2239 N N . ASP A 1 283 ? -16.951 14.336 9.018 1.00 82.25 283 ASP A N 1
ATOM 2240 C CA . ASP A 1 283 ? -18.123 14.833 9.734 1.00 82.25 283 ASP A CA 1
ATOM 2241 C C . ASP A 1 283 ? -18.461 13.854 10.873 1.00 82.25 283 ASP A C 1
ATOM 2243 O O . ASP A 1 283 ? -18.424 12.631 10.708 1.00 82.25 283 ASP A O 1
ATOM 2247 N N . LEU A 1 284 ? -18.794 14.383 12.051 1.00 84.31 284 LEU A N 1
ATOM 2248 C CA . LEU A 1 284 ? -19.224 13.581 13.198 1.00 84.31 284 LEU A CA 1
ATOM 2249 C C . LEU A 1 284 ? -20.431 12.693 12.879 1.00 84.31 284 LEU A C 1
ATOM 2251 O O . LEU A 1 284 ? -20.548 11.604 13.435 1.00 84.31 284 LEU A O 1
ATOM 2255 N N . ASN A 1 285 ? -21.300 13.129 11.969 1.00 85.94 285 ASN A N 1
ATOM 2256 C CA . ASN A 1 285 ? -22.468 12.365 11.539 1.00 85.94 285 ASN A CA 1
ATOM 2257 C C . ASN A 1 285 ? -22.116 11.177 10.629 1.00 85.94 285 ASN A C 1
ATOM 2259 O O . ASN A 1 285 ? -22.951 10.298 10.427 1.00 85.94 285 ASN A O 1
ATOM 2263 N N . GLU A 1 286 ? -20.896 11.120 10.088 1.00 82.31 286 GLU A N 1
ATOM 2264 C CA . GLU A 1 286 ? -20.421 9.982 9.292 1.00 82.31 286 GLU A CA 1
ATOM 2265 C C . GLU A 1 286 ? -19.810 8.869 10.160 1.00 82.31 286 GLU A C 1
ATOM 2267 O O . GLU A 1 286 ? -19.558 7.761 9.669 1.00 82.31 286 GLU A O 1
ATOM 2272 N N . MET A 1 287 ? -19.578 9.141 11.449 1.00 84.50 287 MET A N 1
ATOM 2273 C CA . MET A 1 287 ? -19.119 8.146 12.414 1.00 84.50 287 MET A CA 1
ATOM 2274 C C . MET A 1 287 ? -20.201 7.084 12.626 1.00 84.50 287 MET A C 1
ATOM 2276 O O . MET A 1 287 ? -21.393 7.382 12.696 1.00 84.50 287 MET A O 1
ATOM 2280 N N . LYS A 1 288 ? -19.786 5.820 12.751 1.00 88.38 288 LYS A N 1
ATOM 2281 C CA . LYS A 1 288 ? -20.705 4.704 13.010 1.00 88.38 288 LYS A CA 1
ATOM 2282 C C . LYS A 1 288 ? -20.409 4.078 14.362 1.00 88.38 288 LYS A C 1
ATOM 2284 O O . LYS A 1 288 ? -19.251 3.859 14.706 1.00 88.38 288 LYS A O 1
ATOM 2289 N N . TYR A 1 289 ? -21.467 3.740 15.087 1.00 91.12 289 TYR A N 1
ATOM 2290 C CA . TYR A 1 289 ? -21.402 3.104 16.398 1.00 91.12 289 TYR A CA 1
ATOM 2291 C C . TYR A 1 289 ? -22.080 1.746 16.301 1.00 91.12 289 TYR A C 1
ATOM 2293 O O . TYR A 1 289 ? -23.221 1.654 15.847 1.00 91.12 289 TYR A O 1
ATOM 2301 N N . VAL A 1 290 ? -21.362 0.692 16.666 1.00 86.06 290 VAL A N 1
ATOM 2302 C CA . VAL A 1 290 ? -21.800 -0.689 16.449 1.00 86.06 290 VAL A CA 1
ATOM 2303 C C . VAL A 1 290 ? -21.656 -1.475 17.744 1.00 86.06 290 VAL A C 1
ATOM 2305 O O . VAL A 1 290 ? -20.616 -1.387 18.393 1.00 86.06 290 VAL A O 1
ATOM 2308 N N . LEU A 1 291 ? -22.669 -2.248 18.129 1.00 84.62 291 LEU A N 1
ATOM 2309 C CA . LEU A 1 291 ? -22.560 -3.155 19.271 1.00 84.62 291 LEU A CA 1
ATOM 2310 C C . LEU A 1 291 ? -21.672 -4.354 18.901 1.00 84.62 291 LEU A C 1
ATOM 2312 O O . LEU A 1 291 ? -21.849 -4.958 17.847 1.00 84.62 291 LEU A O 1
ATOM 2316 N N . SER A 1 292 ? -20.711 -4.712 19.754 1.00 77.19 292 SER A N 1
ATOM 2317 C CA . SER A 1 292 ? -19.745 -5.779 19.451 1.00 77.19 292 SER A CA 1
ATOM 2318 C C . SER A 1 292 ? -20.361 -7.168 19.353 1.00 77.19 292 SER A C 1
ATOM 2320 O O . SER A 1 292 ? -19.811 -8.029 18.672 1.00 77.19 292 SER A O 1
ATOM 2322 N N . ASP A 1 293 ? -21.453 -7.393 20.079 1.00 75.12 293 ASP A N 1
ATOM 2323 C CA . ASP A 1 293 ? -21.986 -8.734 20.311 1.00 75.12 293 ASP A CA 1
ATOM 2324 C C . ASP A 1 293 ? -22.797 -9.242 19.115 1.00 75.12 293 ASP A C 1
ATOM 2326 O O . ASP A 1 293 ? -22.750 -10.429 18.796 1.00 75.12 293 ASP A O 1
ATOM 2330 N N . ASP A 1 294 ? -23.520 -8.346 18.442 1.00 76.25 294 ASP A N 1
ATOM 2331 C CA . ASP A 1 294 ? -24.427 -8.675 17.338 1.00 76.25 294 ASP A CA 1
ATOM 2332 C C . ASP A 1 294 ? -24.216 -7.816 16.081 1.00 76.25 294 ASP A C 1
ATOM 2334 O O . ASP A 1 294 ? -24.917 -7.994 15.085 1.00 76.25 294 ASP A O 1
ATOM 2338 N N . TYR A 1 295 ? -23.243 -6.901 16.109 1.00 76.25 295 TYR A N 1
ATOM 2339 C CA . TYR A 1 295 ? -22.927 -5.973 15.024 1.00 76.25 295 TYR A CA 1
ATOM 2340 C C . TYR A 1 295 ? -24.083 -5.047 14.616 1.00 76.25 295 TYR A C 1
ATOM 2342 O O . TYR A 1 295 ? -24.086 -4.497 13.510 1.00 76.25 295 TYR A O 1
ATOM 2350 N N . SER A 1 296 ? -25.058 -4.834 15.500 1.00 79.69 296 SER A N 1
ATOM 2351 C CA . SER A 1 296 ? -26.149 -3.896 15.260 1.00 79.69 296 SER A CA 1
ATOM 2352 C C . SER A 1 296 ? -25.667 -2.443 15.312 1.00 79.69 296 SER A C 1
ATOM 2354 O O . SER A 1 296 ? -24.834 -2.059 16.137 1.00 79.69 296 SER A O 1
ATOM 2356 N N . TYR A 1 297 ? -26.199 -1.614 14.411 1.00 84.50 297 TYR A N 1
ATOM 2357 C CA . TYR A 1 297 ? -25.953 -0.175 14.434 1.00 84.50 297 TYR A CA 1
ATOM 2358 C C . TYR A 1 297 ? -26.717 0.477 15.583 1.00 84.50 297 TYR A C 1
ATOM 2360 O O . TYR A 1 297 ? -27.940 0.355 15.681 1.00 84.50 297 TYR A O 1
ATOM 2368 N N . LEU A 1 298 ? -25.993 1.218 16.417 1.00 89.69 298 LEU A N 1
ATOM 2369 C CA . LEU A 1 298 ? -26.566 1.999 17.500 1.00 89.69 298 LEU A CA 1
ATOM 2370 C C . LEU A 1 298 ? -26.987 3.370 16.977 1.00 89.69 298 LEU A C 1
ATOM 2372 O O . LEU A 1 298 ? -26.275 4.018 16.204 1.00 89.69 298 LEU A O 1
ATOM 2376 N N . LYS A 1 299 ? -28.158 3.826 17.423 1.00 94.81 299 LYS A N 1
ATOM 2377 C CA . LYS A 1 299 ? -28.585 5.205 17.187 1.00 94.81 299 LYS A CA 1
ATOM 2378 C C . LYS A 1 299 ? -27.699 6.138 18.002 1.00 94.81 299 LYS A C 1
ATOM 2380 O O . LYS A 1 299 ? -27.278 5.802 19.106 1.00 94.81 299 LYS A O 1
ATOM 2385 N N . PHE A 1 300 ? -27.447 7.324 17.473 1.00 95.25 300 PHE A N 1
ATOM 2386 C CA . PHE A 1 300 ? -26.712 8.352 18.188 1.00 95.25 300 PHE A CA 1
ATOM 2387 C C . PHE A 1 300 ? -27.266 9.731 17.853 1.00 95.25 300 PHE A C 1
ATOM 2389 O O . PHE A 1 300 ? -28.000 9.905 16.878 1.00 95.25 300 PHE A O 1
ATOM 2396 N N . ARG A 1 301 ? -26.914 10.709 18.680 1.00 94.38 301 ARG A N 1
ATOM 2397 C CA . ARG A 1 301 ? -27.167 12.128 18.427 1.00 94.38 301 ARG A CA 1
ATOM 2398 C C . ARG A 1 301 ? -25.902 12.927 18.697 1.00 94.38 301 ARG A C 1
ATOM 2400 O O . ARG A 1 301 ? -25.114 12.570 19.574 1.00 94.38 301 ARG A O 1
ATOM 2407 N N . VAL A 1 302 ? -25.751 14.018 17.959 1.00 93.12 302 VAL A N 1
ATOM 2408 C CA . VAL A 1 302 ? -24.667 14.988 18.113 1.00 93.12 302 VAL A CA 1
ATOM 2409 C C . VAL A 1 302 ? -25.299 16.327 18.468 1.00 93.12 302 VAL A C 1
ATOM 2411 O O . VAL A 1 302 ? -26.268 16.739 17.833 1.00 93.12 302 VAL A O 1
ATOM 2414 N N . GLN A 1 303 ? -24.769 17.006 19.481 1.00 92.25 303 GLN A N 1
ATOM 2415 C CA . GLN A 1 303 ? -25.203 18.350 19.858 1.00 92.25 303 GLN A CA 1
ATOM 2416 C C . GLN A 1 303 ? -23.984 19.248 20.015 1.00 92.25 303 GLN A C 1
ATOM 2418 O O . GLN A 1 303 ? -22.979 18.836 20.587 1.00 92.25 303 GLN A O 1
ATOM 2423 N N . SER A 1 304 ? -24.092 20.482 19.529 1.00 88.31 304 SER A N 1
ATOM 2424 C CA . SER A 1 304 ? -23.087 21.523 19.719 1.00 88.31 304 SER A CA 1
ATOM 2425 C C . SER A 1 304 ? -23.694 22.647 20.552 1.00 88.31 304 SER A C 1
ATOM 2427 O O . SER A 1 304 ? -24.660 23.271 20.113 1.00 88.31 304 SER A O 1
ATOM 2429 N N . VAL A 1 305 ? -23.147 22.901 21.741 1.00 83.44 305 VAL A N 1
ATOM 2430 C CA . VAL A 1 305 ? -23.563 23.988 22.645 1.00 83.44 305 VAL A CA 1
ATOM 2431 C C . VAL A 1 305 ? -22.319 24.771 23.044 1.00 83.44 305 VAL A C 1
ATOM 2433 O O . VAL A 1 305 ? -21.344 24.177 23.489 1.00 83.44 305 VAL A O 1
ATOM 2436 N N . ASP A 1 306 ? -22.326 26.090 22.844 1.00 80.00 306 ASP A N 1
ATOM 2437 C CA . ASP A 1 306 ? -21.212 26.989 23.193 1.00 80.00 306 ASP A CA 1
ATOM 2438 C C . ASP A 1 306 ? -19.842 26.545 22.642 1.00 80.00 306 ASP A C 1
ATOM 2440 O O . ASP A 1 306 ? -18.809 26.644 23.300 1.00 80.00 306 ASP A O 1
ATOM 2444 N N . GLY A 1 307 ? -19.834 26.007 21.416 1.00 74.94 307 GLY A N 1
ATOM 2445 C CA . GLY A 1 307 ? -18.624 25.500 20.753 1.00 74.94 307 GLY A CA 1
ATOM 2446 C C . GLY A 1 307 ? -18.134 24.142 21.266 1.00 74.94 307 GLY A C 1
ATOM 2447 O O . GLY A 1 307 ? -17.172 23.597 20.728 1.00 74.94 307 GLY A O 1
ATOM 2448 N N . LYS A 1 308 ? -18.806 23.563 22.264 1.00 82.62 308 LYS A N 1
ATOM 2449 C CA . LYS A 1 308 ? -18.553 22.218 22.765 1.00 82.62 308 LYS A CA 1
ATOM 2450 C C . LYS A 1 308 ? -19.463 21.225 22.056 1.00 82.62 308 LYS A C 1
ATOM 2452 O O . LYS A 1 308 ? -20.686 21.367 22.076 1.00 82.62 308 LYS A O 1
ATOM 2457 N N . VAL A 1 309 ? -18.862 20.206 21.450 1.00 91.25 309 VAL A N 1
ATOM 2458 C CA . VAL A 1 309 ? -19.602 19.153 20.757 1.00 91.25 309 VAL A CA 1
ATOM 2459 C C . VAL A 1 309 ? -19.666 17.912 21.632 1.00 91.25 309 VAL A C 1
ATOM 2461 O O . VAL A 1 309 ? -18.642 17.438 22.118 1.00 91.25 309 VAL A O 1
ATOM 2464 N N . SER A 1 310 ? -20.863 17.373 21.816 1.00 94.44 310 SER A N 1
ATOM 2465 C CA . SER A 1 310 ? -21.107 16.158 22.585 1.00 94.44 310 SER A CA 1
ATOM 2466 C C . SER A 1 310 ? -21.840 15.131 21.728 1.00 94.44 310 SER A C 1
ATOM 2468 O O . SER A 1 310 ? -22.637 15.468 20.846 1.00 94.44 310 SER A O 1
ATOM 2470 N N . VAL A 1 311 ? -21.543 13.862 21.985 1.00 96.06 311 VAL A N 1
ATOM 2471 C CA . VAL A 1 311 ? -22.137 12.705 21.317 1.00 96.06 311 VAL A CA 1
ATOM 2472 C C . VAL A 1 311 ? -22.818 11.846 22.367 1.00 96.06 311 VAL A C 1
ATOM 2474 O O . VAL A 1 311 ? -22.245 11.595 23.425 1.00 96.06 311 VAL A O 1
ATOM 2477 N N . TRP A 1 312 ? -24.018 11.362 22.050 1.00 96.44 312 TRP A N 1
ATOM 2478 C CA . TRP A 1 312 ? -24.740 10.383 22.854 1.00 96.44 312 TRP A CA 1
ATOM 2479 C C . TRP A 1 312 ? -25.062 9.169 21.999 1.00 96.44 312 TRP A C 1
ATOM 2481 O O . TRP A 1 312 ? -25.701 9.306 20.956 1.00 96.44 312 TRP A O 1
ATOM 2491 N N . ILE A 1 313 ? -24.659 7.993 22.464 1.00 96.69 313 ILE A N 1
ATOM 2492 C CA . ILE A 1 313 ? -24.940 6.704 21.835 1.00 96.69 313 ILE A CA 1
ATOM 2493 C C . ILE A 1 313 ? -26.046 6.015 22.630 1.00 96.69 313 ILE A C 1
ATOM 2495 O O . ILE A 1 313 ? -25.942 5.867 23.849 1.00 96.69 313 ILE A O 1
ATOM 2499 N N . ASP A 1 314 ? -27.104 5.612 21.936 1.00 96.25 314 ASP A N 1
ATOM 2500 C CA . ASP A 1 314 ? -28.253 4.926 22.514 1.00 96.25 314 ASP A CA 1
ATOM 2501 C C . ASP A 1 314 ? -27.888 3.469 22.848 1.00 96.25 314 ASP A C 1
ATOM 2503 O O . ASP A 1 314 ? -27.602 2.676 21.949 1.00 96.25 314 ASP A O 1
ATOM 2507 N N . LEU A 1 315 ? -27.917 3.106 24.135 1.00 94.44 315 LEU A N 1
ATOM 2508 C CA . LEU A 1 315 ? -27.646 1.749 24.629 1.00 94.44 315 LEU A CA 1
ATOM 2509 C C . LEU A 1 315 ? -28.915 0.932 24.890 1.00 94.44 315 LEU A C 1
ATOM 2511 O O . LEU A 1 315 ? -28.847 -0.141 25.487 1.00 94.44 315 LEU A O 1
ATOM 2515 N N . GLY A 1 316 ? -30.082 1.417 24.475 1.00 87.62 316 GLY A N 1
ATOM 2516 C CA . GLY A 1 316 ? -31.374 0.823 24.795 1.00 87.62 316 GLY A CA 1
ATOM 2517 C C . GLY A 1 316 ? -31.548 -0.647 24.469 1.00 87.62 316 GLY A C 1
ATOM 2518 O O . GLY A 1 316 ? -32.178 -1.375 25.230 1.00 87.62 316 GLY A O 1
ATOM 2519 N N . SER A 1 317 ? -31.005 -1.069 23.331 1.00 80.50 317 SER A N 1
ATOM 2520 C CA . SER A 1 317 ? -31.019 -2.461 22.881 1.00 80.50 317 SER A CA 1
ATOM 2521 C C . SER A 1 317 ? -29.854 -3.284 23.434 1.00 80.50 317 SER A C 1
ATOM 2523 O O . SER A 1 317 ? -29.856 -4.502 23.287 1.00 80.50 317 SER A O 1
ATOM 2525 N N . ALA A 1 318 ? -28.859 -2.646 24.052 1.00 87.25 318 ALA A N 1
ATOM 2526 C CA .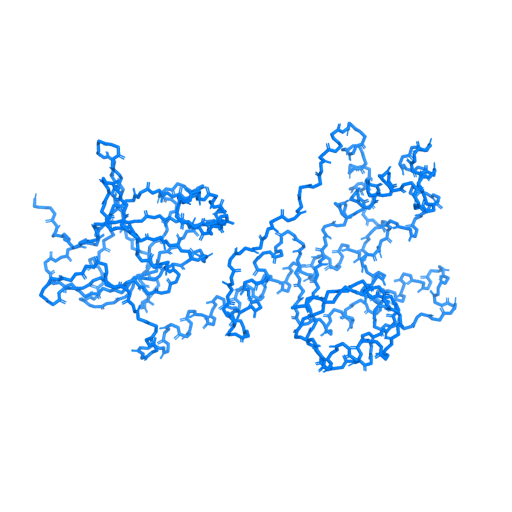 ALA A 1 318 ? -27.653 -3.306 24.523 1.00 87.25 318 ALA A CA 1
ATOM 2527 C C . ALA A 1 318 ? -27.823 -3.868 25.943 1.00 87.25 318 ALA A C 1
ATOM 2529 O O . ALA A 1 318 ? -28.574 -3.340 26.766 1.00 87.25 318 ALA A O 1
ATOM 2530 N N . SER A 1 319 ? -27.063 -4.913 26.263 1.00 91.06 319 SER A N 1
ATOM 2531 C CA . SER A 1 319 ? -26.953 -5.470 27.616 1.00 91.06 319 SER A CA 1
ATOM 2532 C C . SER A 1 319 ? -26.441 -4.441 28.644 1.00 91.06 319 SER A C 1
ATOM 2534 O O . SER A 1 319 ? -25.981 -3.352 28.296 1.00 91.06 319 SER A O 1
ATOM 2536 N N . LEU A 1 320 ? -26.507 -4.774 29.941 1.00 91.62 320 LEU A N 1
ATOM 2537 C CA . LEU A 1 320 ? -25.934 -3.931 31.011 1.00 91.62 320 LEU A CA 1
ATOM 2538 C C . LEU A 1 320 ? -24.400 -3.880 30.978 1.00 91.62 320 LEU A C 1
ATOM 2540 O O . LEU A 1 320 ? -23.798 -2.956 31.516 1.00 91.62 320 LEU A O 1
ATOM 2544 N N . GLU A 1 321 ? -23.769 -4.863 30.348 1.00 92.38 321 GLU A N 1
ATOM 2545 C CA . GLU A 1 321 ? -22.338 -4.903 30.078 1.00 92.38 321 GLU A CA 1
ATOM 2546 C C . GLU A 1 321 ? -22.132 -5.340 28.629 1.00 92.38 321 GLU A C 1
ATOM 2548 O O . GLU A 1 321 ? -22.839 -6.227 28.149 1.00 92.38 321 GLU A O 1
ATOM 2553 N N . GLY A 1 322 ? -21.188 -4.709 27.938 1.00 88.50 322 GLY A N 1
ATOM 2554 C CA . GLY A 1 322 ? -20.916 -4.985 26.532 1.00 88.50 322 GLY A CA 1
ATOM 2555 C C . GLY A 1 322 ? -19.784 -4.129 25.982 1.00 88.50 322 GLY A C 1
ATOM 2556 O O . GLY A 1 322 ? -19.071 -3.450 26.731 1.00 88.50 322 GLY A O 1
ATOM 2557 N N . SER A 1 323 ? -19.621 -4.155 24.660 1.00 89.69 323 SER A N 1
ATOM 2558 C CA . SER A 1 323 ? -18.650 -3.300 23.974 1.00 89.69 323 SER A CA 1
ATOM 2559 C C . SER A 1 323 ? -19.264 -2.626 22.755 1.00 89.69 323 SER A C 1
ATOM 2561 O O . SER A 1 323 ? -20.140 -3.170 22.088 1.00 89.69 323 SER A O 1
ATOM 2563 N N . ILE A 1 324 ? -18.788 -1.424 22.465 1.00 90.38 324 ILE A N 1
ATOM 2564 C CA . ILE A 1 324 ? -19.154 -0.626 21.304 1.00 90.38 324 ILE A CA 1
ATOM 2565 C C . ILE A 1 324 ? -17.902 -0.440 20.468 1.00 90.38 324 ILE A C 1
ATOM 2567 O O . ILE A 1 324 ? -16.816 -0.161 20.979 1.00 90.38 324 ILE A O 1
ATOM 2571 N N . VAL A 1 325 ? -18.077 -0.574 19.169 1.00 86.56 325 VAL A N 1
ATOM 2572 C CA . VAL A 1 325 ? -17.072 -0.297 18.164 1.00 86.56 325 VAL A CA 1
ATOM 2573 C C . VAL A 1 325 ? -17.410 1.051 17.535 1.00 86.56 325 VAL A C 1
ATOM 2575 O O . VAL A 1 325 ? -18.492 1.227 16.972 1.00 86.56 325 VAL A O 1
ATOM 2578 N N . ILE A 1 326 ? -16.493 2.008 17.658 1.00 90.31 326 ILE A N 1
ATOM 2579 C CA . ILE A 1 326 ? -16.589 3.325 17.028 1.00 90.31 326 ILE A CA 1
ATOM 2580 C C . ILE A 1 326 ? -15.791 3.279 15.730 1.00 90.31 326 ILE A C 1
ATOM 2582 O O . ILE A 1 326 ? -14.571 3.119 15.753 1.00 90.31 326 ILE A O 1
ATOM 2586 N N . CYS A 1 327 ? -16.479 3.425 14.603 1.00 81.69 327 CYS A N 1
ATOM 2587 C CA . CYS A 1 327 ? -15.894 3.391 13.271 1.00 81.69 327 CYS A CA 1
ATOM 2588 C C . CYS A 1 327 ? -15.831 4.804 12.690 1.00 81.69 327 CYS A C 1
ATOM 2590 O O . CYS A 1 327 ? -16.862 5.427 12.429 1.00 81.69 327 CYS A O 1
ATOM 2592 N N . SER A 1 328 ? -14.616 5.273 12.436 1.00 79.62 328 SER A N 1
ATOM 2593 C CA . SER A 1 328 ? -14.339 6.462 11.644 1.00 79.62 328 SER A CA 1
ATOM 2594 C C . SER A 1 328 ? -14.186 6.078 10.170 1.00 79.62 328 SER A C 1
ATOM 2596 O O . SER A 1 328 ? -13.435 5.151 9.862 1.00 79.62 328 SER A O 1
ATOM 2598 N N . PRO A 1 329 ? -14.880 6.744 9.232 1.00 65.25 329 PRO A N 1
ATOM 2599 C CA . PRO A 1 329 ? -14.841 6.355 7.823 1.00 65.25 329 PRO A CA 1
ATOM 2600 C C . PRO A 1 329 ? -13.464 6.578 7.183 1.00 65.25 329 PRO A C 1
ATOM 2602 O O . PRO A 1 329 ? -13.120 5.887 6.223 1.00 65.25 329 PRO A O 1
ATOM 2605 N N . ARG A 1 330 ? -12.664 7.518 7.706 1.00 68.00 330 ARG A N 1
ATOM 2606 C CA . ARG A 1 330 ? -11.294 7.806 7.255 1.00 68.00 330 ARG A CA 1
ATOM 2607 C C . ARG A 1 330 ? -10.421 8.210 8.439 1.00 68.00 330 ARG A C 1
ATOM 2609 O O . ARG A 1 330 ? -10.915 8.764 9.411 1.00 68.00 330 ARG A O 1
ATOM 2616 N N . ILE A 1 331 ? -9.110 8.005 8.341 1.00 62.66 331 ILE A N 1
ATOM 2617 C CA . ILE A 1 331 ? -8.150 8.516 9.330 1.00 62.66 331 ILE A CA 1
ATOM 2618 C C . ILE A 1 331 ? -7.193 9.448 8.623 1.00 62.66 331 ILE A C 1
ATOM 2620 O O . ILE A 1 331 ? -6.437 9.017 7.747 1.00 62.66 331 ILE A O 1
ATOM 2624 N N . TYR A 1 332 ? -7.184 10.698 9.055 1.00 55.88 332 TYR A N 1
ATOM 2625 C CA . TYR A 1 332 ? -6.252 11.686 8.546 1.00 55.88 332 TYR A CA 1
ATOM 2626 C C . TYR A 1 332 ? -5.048 11.779 9.489 1.00 55.88 332 TYR A C 1
ATOM 2628 O O . TYR A 1 332 ? -5.209 11.675 10.708 1.00 55.88 332 TYR A O 1
ATOM 2636 N N . PRO A 1 333 ? -3.826 11.937 8.960 1.00 53.47 333 PRO A N 1
ATOM 2637 C CA . PRO A 1 333 ? -2.688 12.289 9.792 1.00 53.47 333 PRO A CA 1
ATOM 2638 C C . PRO A 1 333 ? -2.924 13.701 10.338 1.00 53.47 333 PRO A C 1
ATOM 2640 O O . PRO A 1 333 ? -2.973 14.661 9.572 1.00 53.47 333 PRO A O 1
ATOM 2643 N N . LEU A 1 334 ? -3.104 13.833 11.652 1.00 51.09 334 LEU A N 1
ATOM 2644 C CA . LEU A 1 334 ? -3.076 15.139 12.296 1.00 51.09 334 LEU A CA 1
ATOM 2645 C C . LEU A 1 334 ? -1.646 15.416 12.742 1.00 51.09 334 LEU A C 1
ATOM 2647 O O . LEU A 1 334 ? -1.099 14.717 13.594 1.00 51.09 334 LEU A O 1
ATOM 2651 N N . SER A 1 335 ? -1.047 16.466 12.189 1.00 40.28 335 SER A N 1
ATOM 2652 C CA . SER A 1 335 ? 0.161 17.056 12.758 1.00 40.28 335 SER A CA 1
ATOM 2653 C C . SER A 1 335 ? -0.216 17.777 14.047 1.00 40.28 335 SER A C 1
ATOM 2655 O O . SER A 1 335 ? -0.514 18.969 14.046 1.00 40.28 335 SER A O 1
ATOM 2657 N N . VAL A 1 336 ? -0.274 17.043 15.158 1.00 40.78 336 VAL A N 1
ATOM 2658 C CA . VAL A 1 336 ? -0.431 17.658 16.477 1.00 40.78 336 VAL A CA 1
ATOM 2659 C C . VAL A 1 336 ? 0.949 18.111 16.940 1.00 40.78 336 VAL A C 1
ATOM 2661 O O . VAL A 1 336 ? 1.746 17.304 17.406 1.00 40.78 336 VAL A O 1
ATOM 2664 N N . PHE A 1 337 ? 1.228 19.409 16.832 1.00 33.94 337 PHE A N 1
ATOM 2665 C CA . PHE A 1 337 ? 2.349 20.022 17.541 1.00 33.94 337 PHE A CA 1
ATOM 2666 C C . PHE A 1 337 ? 2.020 20.010 19.038 1.00 33.94 337 PHE A C 1
ATOM 2668 O O . PHE A 1 337 ? 1.227 20.825 19.505 1.00 33.94 337 PHE A O 1
ATOM 2675 N N . ASN A 1 338 ? 2.566 19.051 19.786 1.00 37.19 338 ASN A N 1
ATOM 2676 C CA . ASN A 1 338 ? 2.523 19.085 21.245 1.00 37.19 338 ASN A CA 1
ATOM 2677 C C . ASN A 1 338 ? 3.822 19.712 21.767 1.00 37.19 338 ASN A C 1
ATOM 2679 O O . ASN A 1 338 ? 4.903 19.345 21.311 1.00 37.19 338 ASN A O 1
ATOM 2683 N N . ASN A 1 339 ? 3.717 20.646 22.711 1.00 36.06 339 ASN A N 1
ATOM 2684 C CA . ASN A 1 339 ? 4.844 21.461 23.180 1.00 36.06 339 ASN A CA 1
ATOM 2685 C C . ASN A 1 339 ? 5.909 20.675 23.967 1.00 36.06 339 ASN A C 1
ATOM 2687 O O . ASN A 1 339 ? 7.019 21.176 24.111 1.00 36.06 339 ASN A O 1
ATOM 2691 N N . ASP A 1 340 ? 5.612 19.452 24.416 1.00 38.19 340 ASP A N 1
ATOM 2692 C CA . ASP A 1 340 ? 6.494 18.701 25.324 1.00 38.19 340 ASP A CA 1
ATOM 2693 C C . ASP A 1 340 ? 7.111 17.422 24.736 1.00 38.19 340 ASP A C 1
ATOM 2695 O O . ASP A 1 340 ? 7.794 16.685 25.445 1.00 38.19 340 ASP A O 1
ATOM 2699 N N . TYR A 1 341 ? 6.942 17.153 23.439 1.00 36.25 341 TYR A N 1
ATOM 2700 C CA . TYR A 1 341 ? 7.628 16.038 22.781 1.00 36.25 341 TYR A CA 1
ATOM 2701 C C . TYR A 1 341 ? 8.084 16.440 21.382 1.00 36.25 341 TYR A C 1
ATOM 2703 O O . TYR A 1 341 ? 7.284 16.824 20.533 1.00 36.25 341 TYR A O 1
ATOM 2711 N N . LEU A 1 342 ? 9.394 16.336 21.159 1.00 33.00 342 LEU A N 1
ATOM 2712 C CA . LEU A 1 342 ? 10.064 16.472 19.869 1.00 33.00 342 LEU A CA 1
ATOM 2713 C C . LEU A 1 342 ? 9.241 15.814 18.740 1.00 33.00 342 LEU A C 1
ATOM 2715 O O . LEU A 1 342 ? 9.071 14.601 18.723 1.00 33.00 342 LEU A O 1
ATOM 2719 N N . HIS A 1 343 ? 8.742 16.637 17.815 1.00 35.91 343 HIS A N 1
ATOM 2720 C CA . HIS A 1 343 ? 8.446 16.312 16.412 1.00 35.91 343 HIS A CA 1
ATOM 2721 C C . HIS A 1 343 ? 7.783 14.954 16.075 1.00 35.91 343 HIS A C 1
ATOM 2723 O O . HIS A 1 343 ? 8.236 14.309 15.137 1.00 35.91 343 HIS A O 1
ATOM 2729 N N . SER A 1 344 ? 6.693 14.544 16.735 1.00 39.59 344 SER A N 1
ATOM 2730 C CA . SER A 1 344 ? 5.939 13.335 16.333 1.00 39.59 344 SER A CA 1
ATOM 2731 C C . SER A 1 344 ? 4.575 13.671 15.716 1.00 39.59 344 SER A C 1
ATOM 2733 O O . SER A 1 344 ? 3.787 14.431 16.281 1.00 39.59 344 SER A O 1
ATOM 2735 N N . ASN A 1 345 ? 4.275 13.107 14.539 1.00 50.94 345 ASN A N 1
ATOM 2736 C CA . ASN A 1 345 ? 2.948 13.206 13.916 1.00 50.94 345 ASN A CA 1
ATOM 2737 C C . ASN A 1 345 ? 2.089 12.013 14.362 1.00 50.94 345 ASN A C 1
ATOM 2739 O O . ASN A 1 345 ? 2.324 10.879 13.952 1.00 50.94 345 ASN A O 1
ATOM 2743 N N . VAL A 1 346 ? 1.061 12.244 15.180 1.00 55.34 346 VAL A N 1
ATOM 2744 C CA . VAL A 1 346 ? 0.188 11.167 15.675 1.00 55.34 346 VAL A CA 1
ATOM 2745 C C . VAL A 1 346 ? -1.032 11.008 14.758 1.00 55.34 346 VAL A C 1
ATOM 2747 O O . VAL A 1 346 ? -1.809 11.944 14.573 1.00 55.34 346 VAL A O 1
ATOM 2750 N N . ARG A 1 347 ? -1.263 9.805 14.204 1.00 60.47 347 ARG A N 1
ATOM 2751 C CA . ARG A 1 347 ? -2.525 9.491 13.500 1.00 60.47 347 ARG A CA 1
ATOM 2752 C C . ARG A 1 347 ? -3.656 9.384 14.523 1.00 60.47 347 ARG A C 1
ATOM 2754 O O . ARG A 1 347 ? -3.733 8.416 15.284 1.00 60.47 347 ARG A O 1
ATOM 2761 N N . VAL A 1 348 ? -4.537 10.378 14.525 1.00 68.44 348 VAL A N 1
ATOM 2762 C CA . VAL A 1 348 ? -5.712 10.437 15.398 1.00 68.44 348 VAL A CA 1
ATOM 2763 C C . VAL A 1 348 ? -6.945 10.593 14.520 1.00 68.44 348 VAL A C 1
ATOM 2765 O O . VAL A 1 348 ? -7.002 11.497 13.693 1.00 68.44 348 VAL A O 1
ATOM 2768 N N . ALA A 1 349 ? -7.926 9.712 14.688 1.00 76.00 349 ALA A N 1
ATOM 2769 C CA . ALA A 1 349 ? -9.206 9.811 13.995 1.00 76.00 349 ALA A CA 1
ATOM 2770 C C . ALA A 1 349 ? -10.111 10.849 14.674 1.00 76.00 349 ALA A C 1
ATOM 2772 O O . ALA A 1 349 ? -10.721 11.685 14.013 1.00 76.00 349 ALA A O 1
ATOM 2773 N N . PHE A 1 350 ? -10.175 10.816 16.004 1.00 85.38 350 PHE A N 1
ATOM 2774 C CA . PHE A 1 350 ? -10.942 11.757 16.811 1.00 85.38 350 PHE A CA 1
ATOM 2775 C C . PHE A 1 350 ? -10.400 11.805 18.241 1.00 85.38 350 PHE A C 1
ATOM 2777 O O . PHE A 1 350 ? -9.679 10.906 18.681 1.00 85.38 350 PHE A O 1
ATOM 2784 N N . SER A 1 351 ? -10.741 12.864 18.964 1.00 88.25 351 SER A N 1
ATOM 2785 C CA . SER A 1 351 ? -10.352 13.052 20.356 1.00 88.25 351 SER A CA 1
ATOM 2786 C C . SER A 1 351 ? -11.557 13.364 21.227 1.00 88.25 351 SER A C 1
ATOM 2788 O O . SER A 1 351 ? -12.468 14.080 20.807 1.00 88.25 351 SER A O 1
ATOM 2790 N N . THR A 1 352 ? -11.575 12.789 22.428 1.00 92.56 352 THR A N 1
ATOM 2791 C CA . THR A 1 352 ? -12.740 12.777 23.316 1.00 92.56 352 THR A CA 1
ATOM 2792 C C . THR A 1 352 ? -12.384 13.077 24.766 1.00 92.56 352 THR A C 1
ATOM 2794 O O . THR A 1 352 ? -11.241 12.913 25.186 1.00 92.56 352 THR A O 1
ATOM 2797 N N . GLY A 1 353 ? -13.377 13.473 25.556 1.00 90.56 353 GLY A N 1
ATOM 2798 C CA . GLY A 1 353 ? -13.272 13.652 27.003 1.00 90.56 353 GLY A CA 1
ATOM 2799 C C . GLY A 1 353 ? -14.633 13.521 27.686 1.00 90.56 353 GLY A C 1
ATOM 2800 O O . GLY A 1 353 ? -15.646 13.303 27.024 1.00 90.56 353 GLY A O 1
ATOM 2801 N N . ASN A 1 354 ? -14.656 13.657 29.016 1.00 90.81 354 ASN A N 1
ATOM 2802 C CA . ASN A 1 354 ? -15.884 13.697 29.833 1.00 90.81 354 ASN A CA 1
ATOM 2803 C C . ASN A 1 354 ? -16.888 12.567 29.535 1.00 90.81 354 ASN A C 1
ATOM 2805 O O . ASN A 1 354 ? -18.096 12.794 29.395 1.00 90.81 354 ASN A O 1
ATOM 2809 N N . TRP A 1 355 ? -16.357 11.351 29.430 1.00 94.38 355 TRP A N 1
ATOM 2810 C CA . TRP A 1 355 ? -17.133 10.127 29.284 1.00 94.38 355 TRP A CA 1
ATOM 2811 C C . TRP A 1 355 ? -18.051 9.926 30.488 1.00 94.38 355 TRP A C 1
ATOM 2813 O O . TRP A 1 355 ? -17.612 10.071 31.629 1.00 94.38 355 TRP A O 1
ATOM 2823 N N . ARG A 1 356 ? -19.317 9.593 30.239 1.00 95.19 356 ARG A N 1
ATOM 2824 C CA . ARG A 1 356 ? -20.342 9.426 31.277 1.00 95.19 356 ARG A CA 1
ATOM 2825 C C . ARG A 1 356 ? -21.530 8.611 30.773 1.00 95.19 356 ARG A C 1
ATOM 2827 O O . ARG A 1 356 ? -21.728 8.463 29.567 1.00 95.19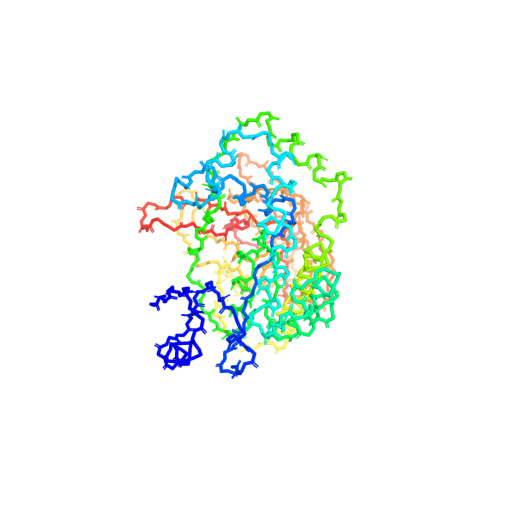 356 ARG A O 1
ATOM 2834 N N . PHE A 1 357 ? -22.335 8.128 31.708 1.00 96.19 357 PHE A N 1
ATOM 2835 C CA . PHE A 1 357 ? -23.668 7.615 31.413 1.00 96.19 357 PHE A CA 1
ATOM 2836 C C . PHE A 1 357 ? -24.721 8.676 31.716 1.00 96.19 357 PHE A C 1
ATOM 2838 O O . PHE A 1 357 ? -24.554 9.467 32.644 1.00 96.19 357 PHE A O 1
ATOM 2845 N N . GLU A 1 358 ? -25.797 8.688 30.935 1.00 94.31 358 GLU A N 1
ATOM 2846 C CA . GLU A 1 358 ? -26.946 9.559 31.170 1.00 94.31 358 GLU A CA 1
ATOM 2847 C C . GLU A 1 358 ? -28.261 8.766 31.106 1.00 94.31 358 GLU A C 1
ATOM 2849 O O . GLU A 1 358 ? -28.405 7.862 30.268 1.00 94.31 358 GLU A O 1
ATOM 2854 N N . PRO A 1 359 ? -29.240 9.107 31.962 1.00 91.69 359 PRO A N 1
ATOM 2855 C CA . PRO A 1 359 ? -30.579 8.552 31.866 1.00 91.69 359 PRO A CA 1
ATOM 2856 C C . PRO A 1 359 ? -31.299 9.077 30.620 1.00 91.69 359 PRO A C 1
ATOM 2858 O O . PRO A 1 359 ? -30.849 10.004 29.942 1.00 91.69 359 PRO A O 1
ATOM 2861 N N . GLU A 1 360 ? -32.445 8.484 30.305 1.00 82.00 360 GLU A N 1
ATOM 2862 C CA . GLU A 1 360 ? -33.354 9.078 29.328 1.00 82.00 360 GLU A CA 1
ATOM 2863 C C . GLU A 1 360 ? -33.848 10.439 29.861 1.00 82.00 360 GLU A C 1
ATOM 2865 O O . GLU A 1 360 ? -34.275 10.505 31.018 1.00 82.00 360 GLU A O 1
ATOM 2870 N N . PRO A 1 361 ? -33.752 11.537 29.083 1.00 66.88 361 PRO A N 1
ATOM 2871 C CA . PRO A 1 361 ? -34.335 12.810 29.492 1.00 66.88 361 PRO A CA 1
ATOM 2872 C C . PRO A 1 361 ? -35.837 12.616 29.717 1.00 66.88 361 PRO A C 1
ATOM 2874 O O . PRO A 1 361 ? -36.513 12.109 28.822 1.00 66.88 361 PRO A O 1
ATOM 2877 N N . GLN A 1 362 ? -36.325 12.976 30.907 1.00 48.59 362 GLN A N 1
ATOM 2878 C CA . GLN A 1 362 ? -37.758 12.966 31.219 1.00 48.59 362 GLN A CA 1
ATOM 2879 C C . GLN A 1 362 ? -38.517 14.050 30.461 1.00 48.59 362 GLN A C 1
ATOM 2881 O O . GLN A 1 362 ? -37.942 15.151 30.275 1.00 48.59 362 GLN A O 1
#